Protein AF-A0A182MLZ2-F1 (afdb_monomer_lite)

Secondary structure (DSSP, 8-state):
--------------SSS-PEE----EEEETTEEEEGGGTT---TT-EEEEEEEEE-TTS-EEEEEEEE-S---PEEPSSS-GGGEEEEEEEEETTTEEEEE-PPPP-EEEEEEEEE-SSS-EEEEEEEETTGGGEEEEEEEETTEEEEESSSEEEE-S--TT-EEEEEEEEEETTS-EEEEEEEEEEEEPP---TT-TT--SEEEEEEEEP--SSS-PPPP--B---EE---PPPP---------------

Foldseek 3Di:
DDWDQDDDDDDDDDDDDPAAEDRFTWDDDQFWTAGPVQQPDQDAQKWKKKKWWFQDPVRDIDIDIDTGGTGGDTDGHPDRDPLGTQKMKMAIPDNRYIYIDGDDDKDFPDWAKEWDDDPDTWIKIFTDIDPLVQFPWKWKAKPNDTDIGSHRMDTDPPDDAQDKIKMKIWTAGNNRDIDIWIKIKGWHAWDDDDPVDPQDDRIFIWIFTADPDPDPDDGDDDTPRDHGYDDPDPDPPPPPPPPDPDDDDDD

Structure (mmCIF, N/CA/C/O backbone):
data_AF-A0A182MLZ2-F1
#
_entry.id   AF-A0A182MLZ2-F1
#
loop_
_atom_site.group_PDB
_atom_site.id
_atom_site.type_symbol
_atom_site.label_atom_id
_atom_site.label_alt_id
_atom_site.label_comp_id
_atom_site.label_asym_id
_atom_site.label_entity_id
_atom_site.label_seq_id
_atom_site.pdbx_PDB_ins_code
_atom_site.Cartn_x
_atom_site.Cartn_y
_atom_site.Cartn_z
_atom_site.occupancy
_atom_site.B_iso_or_equiv
_atom_site.auth_seq_id
_atom_site.auth_comp_id
_atom_site.auth_asym_id
_atom_site.auth_atom_id
_atom_site.pdbx_PDB_model_num
ATOM 1 N N . MET A 1 1 ? -0.417 12.018 -12.340 1.00 28.69 1 MET A N 1
ATOM 2 C CA . MET A 1 1 ? 0.887 11.864 -13.016 1.00 28.69 1 MET A CA 1
ATOM 3 C C . MET A 1 1 ? 1.949 12.009 -11.941 1.00 28.69 1 MET A C 1
ATOM 5 O O . MET A 1 1 ? 2.132 13.112 -11.447 1.00 28.69 1 MET A O 1
ATOM 9 N N . MET A 1 2 ? 2.518 10.903 -11.461 1.00 25.06 2 MET A N 1
ATOM 10 C CA . MET A 1 2 ? 3.541 10.940 -10.410 1.00 25.06 2 MET A CA 1
ATOM 11 C C . MET A 1 2 ? 4.920 10.878 -11.068 1.00 25.06 2 MET A C 1
ATOM 13 O O . MET A 1 2 ? 5.162 10.004 -11.896 1.00 25.06 2 MET A O 1
ATOM 17 N N . ARG A 1 3 ? 5.780 11.843 -10.734 1.00 27.55 3 ARG A N 1
ATOM 18 C CA . ARG A 1 3 ? 7.182 11.925 -11.157 1.00 27.55 3 ARG A CA 1
ATOM 19 C C . ARG A 1 3 ? 8.045 11.391 -10.019 1.00 27.55 3 ARG A C 1
ATOM 21 O O . ARG A 1 3 ? 7.859 11.828 -8.887 1.00 27.55 3 ARG A O 1
ATOM 28 N N . PHE A 1 4 ? 8.983 10.497 -10.312 1.00 30.42 4 PHE A N 1
ATOM 29 C CA . PHE A 1 4 ? 9.946 10.013 -9.326 1.00 30.42 4 PHE A CA 1
ATOM 30 C C . PHE A 1 4 ? 11.358 10.099 -9.902 1.00 30.42 4 PHE A C 1
ATOM 32 O O . PHE A 1 4 ? 11.723 9.330 -10.782 1.00 30.42 4 PHE A O 1
ATOM 39 N N . THR A 1 5 ? 12.168 11.005 -9.357 1.00 28.50 5 THR A N 1
ATOM 40 C CA . THR A 1 5 ? 13.627 10.980 -9.496 1.00 28.50 5 THR A CA 1
ATOM 41 C C . THR A 1 5 ? 14.193 10.084 -8.399 1.00 28.50 5 THR A C 1
ATOM 43 O O . THR A 1 5 ? 14.235 10.488 -7.236 1.00 28.50 5 THR A O 1
ATOM 46 N N . LEU A 1 6 ? 14.593 8.860 -8.744 1.00 31.84 6 LEU A N 1
ATOM 47 C CA . LEU A 1 6 ? 15.255 7.939 -7.818 1.00 31.84 6 LEU A CA 1
ATOM 48 C C . LEU A 1 6 ? 16.774 8.154 -7.866 1.00 31.84 6 LEU A C 1
ATOM 50 O O . LEU A 1 6 ? 17.447 7.690 -8.784 1.00 31.84 6 LEU A O 1
ATOM 54 N N . ASN A 1 7 ? 17.301 8.845 -6.854 1.00 34.41 7 ASN A N 1
ATOM 55 C CA . ASN A 1 7 ? 18.674 8.646 -6.400 1.00 34.41 7 ASN A CA 1
ATOM 56 C C . ASN A 1 7 ? 18.651 7.594 -5.278 1.00 34.41 7 ASN A C 1
ATOM 58 O O . ASN A 1 7 ? 17.776 7.628 -4.418 1.00 34.41 7 ASN A O 1
ATOM 62 N N . ASP A 1 8 ? 19.638 6.700 -5.319 1.00 29.09 8 ASP A N 1
ATOM 63 C CA . ASP A 1 8 ? 19.994 5.672 -4.332 1.00 29.09 8 ASP A CA 1
ATOM 64 C C . ASP A 1 8 ? 19.163 4.373 -4.297 1.00 29.09 8 ASP A C 1
ATOM 66 O O . ASP A 1 8 ? 18.077 4.287 -3.735 1.00 29.09 8 ASP A O 1
ATOM 70 N N . ILE A 1 9 ? 19.753 3.292 -4.827 1.00 33.25 9 ILE A N 1
ATOM 71 C CA . ILE A 1 9 ? 20.328 2.170 -4.051 1.00 33.25 9 ILE A CA 1
ATOM 72 C C . ILE A 1 9 ? 20.755 1.064 -5.035 1.00 33.25 9 ILE A C 1
ATOM 74 O O . ILE A 1 9 ? 19.967 0.518 -5.803 1.00 33.25 9 ILE A O 1
ATOM 78 N N . TRP A 1 10 ? 22.044 0.732 -4.989 1.00 44.72 10 TRP A N 1
ATOM 79 C CA . TRP A 1 10 ? 22.712 -0.289 -5.792 1.00 44.72 10 TRP A CA 1
ATOM 80 C C . TRP A 1 10 ? 22.235 -1.712 -5.461 1.00 44.72 10 TRP A C 1
ATOM 82 O O . TRP A 1 10 ? 22.331 -2.140 -4.310 1.00 44.72 10 TRP A O 1
ATOM 92 N N . ARG A 1 11 ? 21.876 -2.510 -6.478 1.00 34.84 11 ARG A N 1
ATOM 93 C CA . ARG A 1 11 ? 22.021 -3.978 -6.434 1.00 34.84 11 ARG A CA 1
ATOM 94 C C . ARG A 1 11 ? 22.560 -4.523 -7.757 1.00 34.84 11 ARG A C 1
ATOM 96 O O . ARG A 1 11 ? 22.149 -4.116 -8.836 1.00 34.84 11 ARG A O 1
ATOM 103 N N . ARG A 1 12 ? 23.536 -5.421 -7.603 1.00 39.84 12 ARG A N 1
ATOM 104 C CA . ARG A 1 12 ? 24.326 -6.109 -8.632 1.00 39.84 12 ARG A CA 1
ATOM 105 C C . ARG A 1 12 ? 23.454 -6.810 -9.674 1.00 39.84 12 ARG A C 1
ATOM 107 O O . ARG A 1 12 ? 22.622 -7.624 -9.293 1.00 39.84 12 ARG A O 1
ATOM 114 N N . PHE A 1 13 ? 23.788 -6.608 -10.946 1.00 43.34 13 PHE A N 1
ATOM 115 C CA . PHE A 1 13 ? 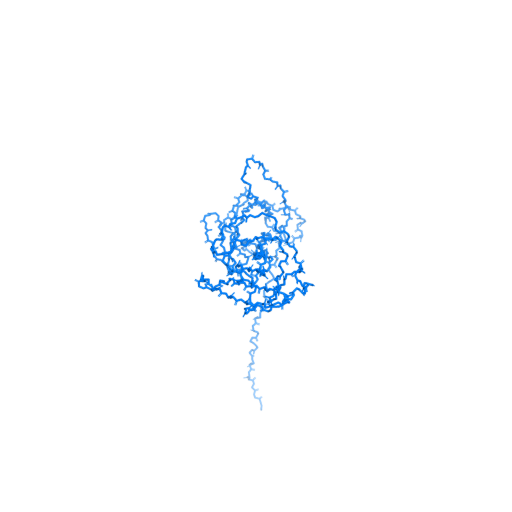23.476 -7.523 -12.043 1.00 43.34 13 PHE A CA 1
ATOM 116 C C . PHE A 1 13 ? 24.691 -7.584 -12.995 1.00 43.34 13 PHE A C 1
ATOM 118 O O . PHE A 1 13 ? 25.029 -6.583 -13.618 1.00 43.34 13 PHE A O 1
ATOM 125 N N . ASP A 1 14 ? 25.363 -8.740 -13.050 1.00 42.47 14 ASP A N 1
ATOM 126 C CA . ASP A 1 14 ? 26.288 -9.181 -14.121 1.00 42.47 14 ASP A CA 1
ATOM 127 C C . ASP A 1 14 ? 25.485 -10.168 -15.009 1.00 42.47 14 ASP A C 1
ATOM 129 O O . ASP A 1 14 ? 24.550 -10.789 -14.505 1.00 42.47 14 ASP A O 1
ATOM 133 N N . ILE A 1 15 ? 25.717 -10.387 -16.311 1.00 41.69 15 ILE A N 1
ATOM 134 C CA . ILE A 1 15 ? 26.955 -10.802 -16.996 1.00 41.69 15 ILE A CA 1
ATOM 135 C C . ILE A 1 15 ? 26.852 -10.386 -18.486 1.00 41.69 15 ILE A C 1
ATOM 137 O O . ILE A 1 15 ? 25.875 -10.736 -19.144 1.00 41.69 15 ILE A O 1
ATOM 141 N N . GLY A 1 16 ? 27.865 -9.703 -19.043 1.00 43.56 16 GLY A N 1
ATOM 142 C CA . GLY A 1 16 ? 28.094 -9.618 -20.503 1.00 43.56 16 GLY A CA 1
ATOM 143 C C . GLY A 1 16 ? 28.439 -8.232 -21.063 1.00 43.56 16 GLY A C 1
ATOM 144 O O . GLY A 1 16 ? 29.405 -8.098 -21.808 1.00 43.56 16 GLY A O 1
ATOM 145 N N . CYS A 1 17 ? 27.737 -7.185 -20.632 1.00 49.84 17 CYS A N 1
ATOM 146 C CA . CYS A 1 17 ? 28.071 -5.786 -20.909 1.00 49.84 17 CYS A CA 1
ATOM 147 C C . CYS A 1 17 ? 27.889 -4.994 -19.612 1.00 49.84 17 CYS A C 1
ATOM 149 O O . CYS A 1 17 ? 26.849 -5.097 -18.965 1.00 49.84 17 CYS A O 1
ATOM 151 N N . ARG A 1 18 ? 28.897 -4.211 -19.203 1.00 64.00 18 ARG A N 1
ATOM 152 C CA . ARG A 1 18 ? 28.806 -3.338 -18.020 1.00 64.00 18 ARG A CA 1
ATOM 153 C C . ARG A 1 18 ? 27.920 -2.134 -18.341 1.00 64.00 18 ARG A C 1
ATOM 155 O O . ARG A 1 18 ? 28.424 -1.033 -18.537 1.00 64.00 18 ARG A O 1
ATOM 162 N N . CYS A 1 19 ? 26.613 -2.359 -18.433 1.00 68.19 19 CYS A N 1
ATOM 163 C CA . CYS A 1 19 ? 25.657 -1.278 -18.594 1.00 68.19 19 CYS A CA 1
ATOM 164 C C . CYS A 1 19 ? 25.682 -0.371 -17.365 1.00 68.19 19 CYS A C 1
ATOM 166 O O . CYS A 1 19 ? 25.693 -0.837 -16.222 1.00 68.19 19 CYS A O 1
ATOM 168 N N . ARG A 1 20 ? 25.664 0.940 -17.596 1.00 82.62 20 ARG A N 1
ATOM 169 C CA . ARG A 1 20 ? 25.523 1.929 -16.533 1.00 82.62 20 ARG A CA 1
ATOM 170 C C . ARG A 1 20 ? 24.038 2.141 -16.259 1.00 82.62 20 ARG A C 1
ATOM 172 O O . ARG A 1 20 ? 23.283 2.505 -17.155 1.00 82.62 20 ARG A O 1
ATOM 179 N N . LEU A 1 21 ? 23.633 1.971 -15.004 1.00 79.44 21 LEU A N 1
ATOM 180 C CA . LEU A 1 21 ? 22.316 2.419 -14.562 1.00 79.44 21 LEU A CA 1
ATOM 181 C C . LEU A 1 21 ? 22.277 3.953 -14.541 1.00 79.44 21 LEU A C 1
ATOM 183 O O . LEU A 1 21 ? 23.188 4.600 -14.014 1.00 79.44 21 LEU A O 1
ATOM 187 N N . ALA A 1 22 ? 21.229 4.526 -15.120 1.00 78.12 22 ALA A N 1
ATOM 188 C CA . ALA A 1 22 ? 20.944 5.952 -15.097 1.00 78.12 22 ALA A CA 1
ATOM 189 C C . ALA A 1 22 ? 19.574 6.196 -14.459 1.00 78.12 22 ALA A C 1
ATOM 191 O O . ALA A 1 22 ? 18.627 5.438 -14.674 1.00 78.12 22 ALA A O 1
ATOM 192 N N . ALA A 1 23 ? 19.476 7.267 -13.674 1.00 74.00 23 ALA A N 1
ATOM 193 C CA . ALA A 1 23 ? 18.204 7.747 -13.161 1.00 74.00 23 ALA A CA 1
ATOM 194 C C . ALA A 1 23 ? 17.447 8.428 -14.310 1.00 74.00 23 ALA A C 1
ATOM 196 O O . ALA A 1 23 ? 17.753 9.565 -14.662 1.00 74.00 23 ALA A O 1
ATOM 197 N N . LEU A 1 24 ? 16.508 7.704 -14.918 1.00 76.31 24 LEU A N 1
ATOM 198 C CA . LEU A 1 24 ? 15.627 8.200 -15.978 1.00 76.31 24 LEU A CA 1
ATOM 199 C C . LEU A 1 24 ? 14.172 8.045 -15.544 1.00 76.31 24 LEU A C 1
ATOM 201 O O . LEU A 1 24 ? 13.836 7.121 -14.794 1.00 76.31 24 LEU A O 1
ATOM 205 N N . ASN A 1 25 ? 13.307 8.939 -16.014 1.00 75.75 25 ASN A N 1
ATOM 206 C CA . ASN A 1 25 ? 11.895 8.936 -15.673 1.00 75.75 25 ASN A CA 1
ATOM 207 C C . ASN A 1 25 ? 11.139 7.955 -16.567 1.00 75.75 25 ASN A C 1
ATOM 209 O O . ASN A 1 25 ? 10.633 8.297 -17.637 1.00 75.75 25 ASN A O 1
ATOM 213 N N . ILE A 1 26 ? 11.008 6.725 -16.077 1.00 77.12 26 ILE A N 1
ATOM 214 C CA . ILE A 1 26 ? 10.050 5.779 -16.633 1.00 77.12 26 ILE A CA 1
ATOM 215 C C . ILE A 1 26 ? 8.673 6.075 -16.037 1.00 77.12 26 ILE A C 1
ATOM 217 O O . ILE A 1 26 ? 8.472 6.029 -14.821 1.00 77.12 26 ILE A O 1
ATOM 221 N N . THR A 1 27 ? 7.704 6.341 -16.903 1.00 77.00 27 THR A N 1
ATOM 222 C CA . THR A 1 27 ? 6.294 6.457 -16.532 1.00 77.00 27 THR A CA 1
ATOM 223 C C . THR A 1 27 ? 5.547 5.227 -17.011 1.00 77.00 27 THR A C 1
ATOM 225 O O . THR A 1 27 ? 5.644 4.850 -18.176 1.00 77.00 27 THR A O 1
ATOM 228 N N . VAL A 1 28 ? 4.798 4.604 -16.103 1.00 71.94 28 VAL A N 1
ATOM 229 C CA . VAL A 1 28 ? 3.860 3.529 -16.426 1.00 71.94 28 VAL A CA 1
ATOM 230 C C . VAL A 1 28 ? 2.465 4.022 -16.078 1.00 71.94 28 VAL A C 1
ATOM 232 O O . VAL A 1 28 ? 2.224 4.479 -14.959 1.00 71.94 28 VAL A O 1
ATOM 235 N N . SER A 1 29 ? 1.556 3.988 -17.047 1.00 72.06 29 SER A N 1
ATOM 236 C CA . SER A 1 29 ? 0.156 4.347 -16.827 1.00 72.06 29 SER A CA 1
ATOM 237 C C . SER A 1 29 ? -0.752 3.323 -17.484 1.00 72.06 29 SER A C 1
ATOM 239 O O . SER A 1 29 ? -0.737 3.194 -18.709 1.00 72.06 29 SER A O 1
ATOM 241 N N . ARG A 1 30 ? -1.549 2.613 -16.674 1.00 68.81 30 ARG A N 1
ATOM 242 C CA . ARG A 1 30 ? -2.451 1.533 -17.107 1.00 68.81 30 ARG A CA 1
ATOM 243 C C . ARG A 1 30 ? -1.693 0.387 -17.785 1.00 68.81 30 ARG A C 1
ATOM 245 O O . ARG A 1 30 ? -1.405 -0.622 -17.162 1.00 68.81 30 ARG A O 1
ATOM 252 N N . SER A 1 31 ? -1.352 0.563 -19.053 1.00 65.00 31 SER A N 1
ATOM 253 C CA . SER A 1 31 ? -0.663 -0.409 -19.897 1.00 65.00 31 SER A CA 1
ATOM 254 C C . SER A 1 31 ? 0.339 0.256 -20.843 1.00 65.00 31 SER A C 1
ATOM 256 O O . SER A 1 31 ? 0.722 -0.350 -21.833 1.00 65.00 31 SER A O 1
ATOM 258 N N . LEU A 1 32 ? 0.721 1.512 -20.600 1.00 71.69 32 LEU A N 1
ATOM 259 C CA . LEU A 1 32 ? 1.692 2.239 -21.417 1.00 71.69 32 LEU A CA 1
ATOM 260 C C . LEU A 1 32 ? 2.939 2.537 -20.598 1.00 71.69 32 LEU A C 1
ATOM 262 O O . LEU A 1 32 ? 2.819 3.103 -19.510 1.00 71.69 32 LEU A O 1
ATOM 266 N N . ALA A 1 33 ? 4.103 2.187 -21.138 1.00 73.06 33 ALA A N 1
ATOM 267 C CA . ALA A 1 33 ? 5.406 2.550 -20.601 1.00 73.06 33 ALA A CA 1
ATOM 268 C C . ALA A 1 33 ? 6.086 3.586 -21.503 1.00 73.06 33 ALA A C 1
ATOM 270 O O . ALA A 1 33 ? 6.106 3.437 -22.725 1.00 73.06 33 ALA A O 1
ATOM 271 N N . ASN A 1 34 ? 6.656 4.623 -20.892 1.00 77.94 34 ASN A N 1
ATOM 272 C CA . ASN A 1 34 ? 7.385 5.678 -21.589 1.00 77.94 34 ASN A CA 1
ATOM 273 C C . ASN A 1 34 ? 8.640 6.100 -20.800 1.00 77.94 34 ASN A C 1
ATOM 275 O O . ASN A 1 34 ? 8.595 6.139 -19.572 1.00 77.94 34 ASN A O 1
ATOM 279 N N . VAL A 1 35 ? 9.718 6.461 -21.502 1.00 77.50 35 VAL A N 1
ATOM 280 C CA . VAL A 1 35 ? 10.934 7.090 -20.965 1.00 77.50 35 VAL A CA 1
ATOM 281 C C . VAL A 1 35 ? 10.983 8.493 -21.549 1.00 77.50 35 VAL A C 1
ATOM 283 O O . VAL A 1 35 ? 11.281 8.675 -22.731 1.00 77.50 35 VAL A O 1
ATOM 286 N N . GLU A 1 36 ? 10.621 9.485 -20.741 1.00 80.25 36 GLU A N 1
ATOM 287 C CA . GLU A 1 36 ? 10.362 10.846 -21.226 1.00 80.25 36 GLU A CA 1
ATOM 288 C C . GLU A 1 36 ? 11.606 11.464 -21.887 1.00 80.25 36 GLU A C 1
ATOM 290 O O . GLU A 1 36 ? 11.498 12.145 -22.909 1.00 80.25 36 GLU A O 1
ATOM 295 N N . GLU A 1 37 ? 12.788 11.142 -21.359 1.00 80.44 37 GLU A N 1
ATOM 296 C CA . GLU A 1 37 ? 14.086 11.621 -21.831 1.00 80.44 37 GLU A CA 1
ATOM 297 C C . GLU A 1 37 ? 14.468 11.105 -23.226 1.00 80.44 37 GLU A C 1
ATOM 299 O O . GLU A 1 37 ? 15.176 11.798 -23.951 1.00 80.44 37 GLU A O 1
ATOM 304 N N . TRP A 1 38 ? 13.992 9.923 -23.629 1.00 81.19 38 TRP A N 1
ATOM 305 C CA . TRP A 1 38 ? 14.378 9.284 -24.897 1.00 81.19 38 TRP A CA 1
ATOM 306 C C . TRP A 1 38 ? 13.373 9.509 -26.030 1.00 81.19 38 TRP A C 1
ATOM 308 O O . TRP A 1 38 ? 13.610 9.114 -27.170 1.00 81.19 38 TRP A O 1
ATOM 318 N N . ARG A 1 39 ? 12.256 10.191 -25.756 1.00 75.69 39 ARG A N 1
ATOM 319 C CA . ARG A 1 39 ? 11.160 10.371 -26.721 1.00 75.69 39 ARG A CA 1
ATOM 320 C C . ARG A 1 39 ? 11.542 11.224 -27.935 1.00 75.69 39 ARG A C 1
ATOM 322 O O . ARG A 1 39 ? 10.993 11.049 -29.025 1.00 75.69 39 ARG A O 1
ATOM 329 N N . THR A 1 40 ? 12.440 12.188 -27.738 1.00 74.69 40 THR A N 1
ATOM 330 C CA . THR A 1 40 ? 12.880 13.142 -28.769 1.00 74.69 40 THR A CA 1
ATOM 331 C C . THR A 1 40 ? 14.187 12.736 -29.449 1.00 74.69 40 THR A C 1
ATOM 333 O O . THR A 1 40 ? 14.601 13.408 -30.398 1.00 74.69 40 THR A O 1
ATOM 336 N N . GLU A 1 41 ? 14.815 11.638 -29.015 1.00 72.69 41 GLU A N 1
ATOM 337 C CA . GLU A 1 41 ? 16.030 11.102 -29.627 1.00 72.69 41 GLU A CA 1
ATOM 338 C C . GLU A 1 41 ? 15.721 10.497 -31.007 1.00 72.69 41 GLU A C 1
ATOM 340 O O . GLU A 1 41 ? 14.717 9.813 -31.208 1.00 72.69 41 GLU A O 1
ATOM 345 N N . LYS A 1 42 ? 16.584 10.783 -31.989 1.00 69.19 42 LYS A N 1
ATOM 346 C CA . LYS A 1 42 ? 16.463 10.307 -33.383 1.00 69.19 42 LYS A CA 1
ATOM 347 C C . LYS A 1 42 ? 17.778 9.730 -33.909 1.00 69.19 42 LYS A C 1
ATOM 349 O O . LYS A 1 42 ? 18.111 9.880 -35.084 1.00 69.19 42 LYS A O 1
ATOM 354 N N . GLU A 1 43 ? 18.571 9.135 -33.027 1.00 75.00 43 GLU A N 1
ATOM 355 C CA . GLU A 1 43 ? 19.866 8.573 -33.399 1.00 75.00 43 GLU A CA 1
ATOM 356 C C . GLU A 1 43 ? 19.676 7.272 -34.193 1.00 75.00 43 GLU A C 1
ATOM 358 O O . GLU A 1 43 ? 19.147 6.289 -33.688 1.00 75.00 43 GLU A O 1
ATOM 363 N N . LEU A 1 44 ? 20.130 7.259 -35.451 1.00 70.06 44 LEU A N 1
ATOM 364 C CA . LEU A 1 44 ? 19.900 6.166 -36.412 1.00 70.06 44 LEU A CA 1
ATOM 365 C C . LEU A 1 44 ? 20.559 4.824 -36.032 1.00 70.06 44 LEU A C 1
ATOM 367 O O . LEU A 1 44 ? 20.229 3.801 -36.625 1.00 70.06 44 LEU A O 1
ATOM 371 N N . ASN A 1 45 ? 21.463 4.824 -35.047 1.00 78.94 45 ASN A N 1
ATOM 372 C CA . ASN A 1 45 ? 22.223 3.653 -34.593 1.00 78.94 45 ASN A CA 1
ATOM 373 C C . ASN A 1 45 ? 21.943 3.292 -33.128 1.00 78.94 45 ASN A C 1
ATOM 375 O O . ASN A 1 45 ? 22.713 2.547 -32.520 1.00 78.94 45 ASN A O 1
ATOM 379 N N . VAL A 1 46 ? 20.872 3.841 -32.558 1.00 80.31 46 VAL A N 1
ATOM 380 C CA . VAL A 1 46 ? 20.432 3.503 -31.211 1.00 80.31 46 VAL A CA 1
ATOM 381 C C . VAL A 1 46 ? 19.284 2.513 -31.289 1.00 80.31 46 VAL A C 1
ATOM 383 O O . VAL A 1 46 ? 18.323 2.709 -32.031 1.00 80.31 46 VAL A O 1
ATOM 386 N N . SER A 1 47 ? 19.390 1.455 -30.495 1.00 83.19 47 SER A N 1
ATOM 387 C CA . SER A 1 47 ? 18.288 0.530 -30.238 1.00 83.19 47 SER A CA 1
ATOM 388 C C . SER A 1 47 ? 17.970 0.531 -28.753 1.00 83.19 47 SER A C 1
ATOM 390 O O . SER A 1 47 ? 18.826 0.827 -27.916 1.00 83.19 47 SER A O 1
ATOM 392 N N . TYR A 1 48 ? 16.724 0.221 -28.427 1.00 83.81 48 TYR A N 1
ATOM 393 C CA . TYR A 1 48 ? 16.256 0.140 -27.059 1.00 83.81 48 TYR A CA 1
ATOM 394 C C . TYR A 1 48 ? 15.760 -1.278 -26.788 1.00 83.81 48 TYR A C 1
ATOM 396 O O . TYR A 1 48 ? 15.059 -1.886 -27.591 1.00 83.81 48 TYR A O 1
ATOM 404 N N . GLU A 1 49 ? 16.115 -1.822 -25.639 1.00 86.62 49 GLU A N 1
ATOM 405 C CA . GLU A 1 49 ? 15.626 -3.113 -25.173 1.00 86.62 49 GLU A CA 1
ATOM 406 C C . GLU A 1 49 ? 14.822 -2.879 -23.906 1.00 86.62 49 GLU A C 1
ATOM 408 O O . GLU A 1 49 ? 15.313 -2.257 -22.965 1.00 86.62 49 GLU A O 1
ATOM 413 N N . MET A 1 50 ? 13.579 -3.349 -23.881 1.00 85.00 50 MET A N 1
ATOM 414 C CA . MET A 1 50 ? 12.737 -3.334 -22.695 1.00 85.00 50 MET A CA 1
ATOM 415 C C . MET A 1 50 ? 12.564 -4.759 -22.187 1.00 85.00 50 MET A C 1
ATOM 417 O O . MET A 1 50 ? 12.224 -5.666 -22.934 1.00 85.00 50 MET A O 1
ATOM 421 N N . GLU A 1 51 ? 12.773 -4.950 -20.896 1.00 87.12 51 GLU A N 1
ATOM 422 C CA . GLU A 1 51 ? 12.557 -6.207 -20.199 1.00 87.12 51 GLU A CA 1
ATOM 423 C C . GLU A 1 51 ? 11.540 -5.952 -19.086 1.00 87.12 51 GLU A C 1
ATOM 425 O O . GLU A 1 51 ? 11.734 -5.070 -18.245 1.00 87.12 51 GLU A O 1
ATOM 430 N N . VAL A 1 52 ? 10.440 -6.700 -19.095 1.00 85.00 52 VAL A N 1
ATOM 431 C CA . VAL A 1 52 ? 9.357 -6.556 -18.120 1.00 85.00 52 VAL A CA 1
ATOM 432 C C . VAL A 1 52 ? 9.224 -7.849 -17.335 1.00 85.00 52 VAL A C 1
ATOM 434 O O . VAL A 1 52 ? 9.128 -8.931 -17.915 1.00 85.00 52 VAL A O 1
ATOM 437 N N . HIS A 1 53 ? 9.249 -7.744 -16.009 1.00 87.50 53 HIS A N 1
ATOM 438 C CA . HIS A 1 53 ? 9.062 -8.874 -15.104 1.00 87.50 53 HIS A CA 1
ATOM 439 C C . HIS A 1 53 ? 7.667 -8.787 -14.490 1.00 87.50 53 HIS A C 1
ATOM 441 O O . HIS A 1 53 ? 7.293 -7.773 -13.893 1.00 87.50 53 HIS A O 1
ATOM 447 N N . TYR A 1 54 ? 6.906 -9.865 -14.627 1.00 86.38 54 TYR A N 1
ATOM 448 C CA . TYR A 1 54 ? 5.547 -10.004 -14.123 1.00 86.38 54 TYR A CA 1
ATOM 449 C C . TYR A 1 54 ? 5.495 -11.054 -13.026 1.00 86.38 54 TYR A C 1
ATOM 451 O O . TYR A 1 54 ? 6.123 -12.108 -13.137 1.00 86.38 54 TYR A O 1
ATOM 459 N N . LEU A 1 55 ? 4.677 -10.806 -12.006 1.00 85.06 55 LEU A N 1
ATOM 460 C CA . LEU A 1 55 ? 4.307 -11.833 -11.044 1.00 85.06 55 LEU A CA 1
ATOM 461 C C . LEU A 1 55 ? 2.952 -12.448 -11.414 1.00 85.06 55 LEU A C 1
ATOM 463 O O . LEU A 1 55 ? 1.935 -11.762 -11.542 1.00 85.06 55 LEU A O 1
ATOM 467 N N . HIS A 1 56 ? 2.926 -13.766 -11.580 1.00 80.38 56 HIS A N 1
ATOM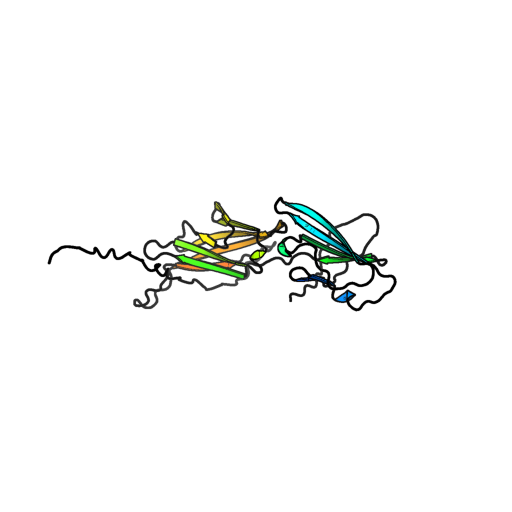 468 C CA . HIS A 1 56 ? 1.686 -14.519 -11.721 1.00 80.38 56 HIS A CA 1
ATOM 469 C C . HIS A 1 56 ? 1.006 -14.726 -10.359 1.00 80.38 56 HIS A C 1
ATOM 471 O O . HIS A 1 56 ? 1.643 -14.690 -9.311 1.00 80.38 56 HIS A O 1
ATOM 477 N N . HIS A 1 57 ? -0.292 -15.050 -10.365 1.00 75.69 57 HIS A N 1
ATOM 478 C CA . HIS A 1 57 ? -1.058 -15.330 -9.137 1.00 75.69 57 HIS A CA 1
ATOM 479 C C . HIS A 1 57 ? -0.490 -16.469 -8.279 1.00 75.69 57 HIS A C 1
ATOM 481 O O . HIS A 1 57 ? -0.758 -16.539 -7.086 1.00 75.69 57 HIS A O 1
ATOM 487 N N . ASN A 1 58 ? 0.267 -17.383 -8.886 1.00 79.12 58 ASN A N 1
ATOM 488 C CA . ASN A 1 58 ? 0.929 -18.487 -8.194 1.00 79.12 58 ASN A CA 1
ATOM 489 C C . ASN A 1 58 ? 2.291 -18.084 -7.586 1.00 79.12 58 ASN A C 1
ATOM 491 O O . ASN A 1 58 ? 3.000 -18.952 -7.084 1.00 79.12 58 ASN A O 1
ATOM 495 N N . GLY A 1 59 ? 2.681 -16.807 -7.674 1.00 75.62 59 GLY A N 1
ATOM 496 C CA . GLY A 1 59 ? 3.975 -16.295 -7.219 1.00 75.62 59 GLY A CA 1
ATOM 497 C C . GLY A 1 59 ? 5.151 -16.609 -8.150 1.00 75.62 59 GLY A C 1
ATOM 498 O O . GLY A 1 59 ? 6.284 -16.266 -7.824 1.00 75.62 59 GLY A O 1
ATOM 499 N N . SER A 1 60 ? 4.919 -17.254 -9.299 1.00 82.50 60 SER A N 1
ATOM 500 C CA . SER A 1 60 ? 5.966 -17.440 -10.310 1.00 82.50 60 SER A CA 1
ATOM 501 C C . SER A 1 60 ? 6.229 -16.140 -11.068 1.00 82.50 60 SER A C 1
ATOM 503 O O . SER A 1 60 ? 5.318 -15.336 -11.277 1.00 82.50 60 SER A O 1
ATOM 505 N N . VAL A 1 61 ? 7.483 -15.942 -11.474 1.00 82.62 61 VAL A N 1
ATOM 506 C CA . VAL A 1 61 ? 7.907 -14.778 -12.253 1.00 82.62 61 VAL A CA 1
ATOM 507 C C . VAL A 1 61 ? 7.933 -15.157 -13.731 1.00 82.62 61 VAL A C 1
ATOM 509 O O . VAL A 1 61 ? 8.547 -16.161 -14.095 1.00 82.62 61 VAL A O 1
ATOM 512 N N . ALA A 1 62 ? 7.284 -14.354 -14.568 1.00 80.88 62 ALA A N 1
ATOM 513 C CA . ALA A 1 62 ? 7.426 -14.412 -16.017 1.00 80.88 62 ALA A CA 1
ATOM 514 C C . ALA A 1 62 ? 8.158 -13.170 -16.510 1.00 80.88 62 ALA A C 1
ATOM 516 O O . ALA A 1 62 ? 7.877 -12.057 -16.071 1.00 80.88 62 ALA A O 1
ATOM 517 N N . ASN A 1 63 ? 9.079 -13.376 -17.445 1.00 80.81 63 ASN A N 1
ATOM 518 C CA . ASN A 1 63 ? 9.853 -12.302 -18.043 1.00 80.81 63 ASN A CA 1
ATOM 519 C C . ASN A 1 63 ? 9.454 -12.183 -19.505 1.00 80.81 63 ASN A C 1
ATOM 521 O O . ASN A 1 63 ? 9.404 -13.189 -20.215 1.00 80.81 63 ASN A O 1
ATOM 525 N N . GLU A 1 64 ? 9.225 -10.959 -19.953 1.00 77.31 64 GLU A N 1
ATOM 526 C CA . GLU A 1 64 ? 8.978 -10.664 -21.352 1.00 77.31 64 GLU A CA 1
ATOM 527 C C . GLU A 1 64 ? 10.001 -9.652 -21.850 1.00 77.31 64 GLU A C 1
ATOM 529 O O . GLU A 1 64 ? 10.200 -8.590 -21.254 1.00 77.31 64 GLU A O 1
ATOM 534 N N . LEU A 1 65 ? 10.682 -10.019 -22.933 1.00 76.75 65 LEU A N 1
ATOM 535 C CA . LEU A 1 65 ? 11.661 -9.172 -23.594 1.00 76.75 65 LEU A CA 1
ATOM 536 C C . LEU A 1 65 ? 11.010 -8.536 -24.820 1.00 76.75 65 LEU A C 1
ATOM 538 O O . LEU A 1 65 ? 10.593 -9.227 -25.748 1.00 76.75 65 LEU A O 1
ATOM 542 N N . ILE A 1 66 ? 10.965 -7.212 -24.825 1.00 75.75 66 ILE A N 1
ATOM 543 C CA . ILE A 1 66 ? 10.424 -6.385 -25.895 1.00 75.75 66 ILE A CA 1
ATOM 544 C C . ILE A 1 66 ? 11.593 -5.624 -26.522 1.00 75.75 66 ILE A C 1
ATOM 546 O O . ILE A 1 66 ? 12.149 -4.696 -25.934 1.00 75.75 66 ILE A O 1
ATOM 550 N N . GLN A 1 67 ? 11.978 -6.017 -27.734 1.00 70.75 67 GLN A N 1
ATOM 551 C CA . GLN A 1 67 ? 13.045 -5.351 -28.478 1.00 70.75 67 GLN A CA 1
ATOM 552 C C . GLN A 1 67 ? 12.478 -4.186 -29.304 1.00 70.75 67 GLN A C 1
ATOM 554 O O . GLN A 1 67 ? 11.567 -4.372 -30.111 1.00 70.75 67 GLN A O 1
ATOM 559 N N . ILE A 1 68 ? 13.019 -2.980 -29.119 1.00 67.81 68 ILE A N 1
ATOM 560 C CA . ILE A 1 68 ? 12.534 -1.735 -29.731 1.00 67.81 68 ILE A CA 1
ATOM 561 C C . ILE A 1 68 ? 13.646 -1.154 -30.597 1.00 67.81 68 ILE A C 1
ATOM 563 O O . ILE A 1 68 ? 14.621 -0.577 -30.124 1.00 67.81 68 ILE A O 1
ATOM 567 N N . VAL A 1 69 ? 13.524 -1.323 -31.906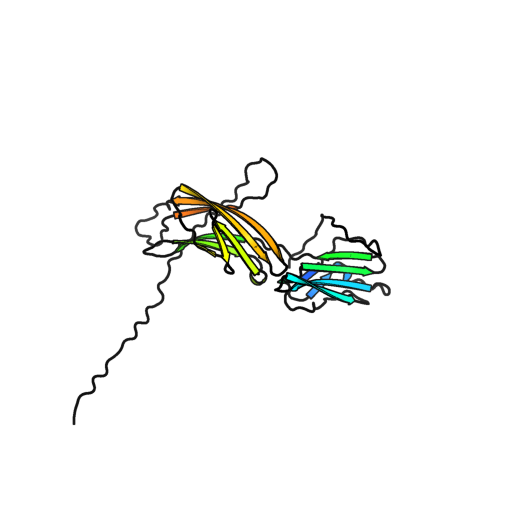 1.00 63.03 69 VAL A N 1
ATOM 568 C CA . VAL A 1 69 ? 14.720 -1.277 -32.754 1.00 63.03 69 VAL A CA 1
ATOM 569 C C . VAL A 1 69 ? 15.159 0.152 -33.129 1.00 63.03 69 VAL A C 1
ATOM 571 O O . VAL A 1 69 ? 16.334 0.329 -33.421 1.00 63.03 69 VAL A O 1
ATOM 574 N N . HIS A 1 70 ? 14.298 1.186 -33.080 1.00 64.75 70 HIS A N 1
ATOM 575 C CA . HIS A 1 70 ? 14.643 2.485 -33.708 1.00 64.75 70 HIS A CA 1
ATOM 576 C C . HIS A 1 70 ? 14.142 3.781 -33.047 1.00 64.75 70 HIS A C 1
ATOM 578 O O . HIS A 1 70 ? 14.657 4.850 -33.366 1.00 64.75 70 HIS A O 1
ATOM 584 N N . GLN A 1 71 ? 13.144 3.735 -32.164 1.00 68.25 71 GLN A N 1
ATOM 585 C CA . GLN A 1 71 ? 12.685 4.916 -31.428 1.00 68.25 71 GLN A CA 1
ATOM 586 C C . GLN A 1 71 ? 11.939 4.469 -30.177 1.00 68.25 71 GLN A C 1
ATOM 588 O O . GLN A 1 71 ? 11.077 3.592 -30.257 1.00 68.25 71 GLN A O 1
ATOM 593 N N . PHE A 1 72 ? 12.235 5.089 -29.036 1.00 72.38 72 PHE A N 1
ATOM 594 C CA . PHE A 1 72 ? 11.440 4.871 -27.839 1.00 72.38 72 PHE A CA 1
ATOM 595 C C . PHE A 1 72 ? 10.135 5.674 -27.940 1.00 72.38 72 PHE A C 1
ATOM 597 O O . PHE A 1 72 ? 10.118 6.898 -27.811 1.00 72.38 72 PHE A O 1
ATOM 604 N N . VAL A 1 73 ? 9.045 4.976 -28.250 1.00 77.44 73 VAL A N 1
ATOM 605 C CA . VAL A 1 73 ? 7.674 5.511 -28.281 1.00 77.44 73 VAL A CA 1
ATOM 606 C C . VAL A 1 73 ? 6.886 4.973 -27.092 1.00 77.44 73 VAL A C 1
ATOM 608 O O . VAL A 1 73 ? 7.392 4.136 -26.356 1.00 77.44 73 VAL A O 1
ATOM 611 N N . ASP A 1 74 ? 5.650 5.433 -26.898 1.00 76.94 74 ASP A N 1
ATOM 612 C CA . ASP A 1 74 ? 4.779 4.870 -25.864 1.00 76.94 74 ASP A CA 1
ATOM 613 C C . ASP A 1 74 ? 4.530 3.382 -26.167 1.00 76.94 74 ASP A C 1
ATOM 615 O O . ASP A 1 74 ? 3.969 3.032 -27.210 1.00 76.94 74 ASP A O 1
ATOM 619 N N . ILE A 1 75 ? 4.979 2.505 -25.270 1.00 75.62 75 ILE A N 1
ATOM 620 C CA . ILE A 1 75 ? 4.950 1.056 -25.487 1.00 75.62 75 ILE A CA 1
ATOM 621 C C . ILE A 1 75 ? 3.765 0.468 -24.756 1.00 75.62 75 ILE A C 1
ATOM 623 O O . ILE A 1 75 ? 3.665 0.571 -23.533 1.00 75.62 75 ILE A O 1
ATOM 627 N N . ALA A 1 76 ? 2.886 -0.176 -25.518 1.00 76.44 76 ALA A N 1
ATOM 628 C CA . ALA A 1 76 ? 1.838 -1.005 -24.959 1.00 76.44 76 ALA A CA 1
ATOM 629 C C . ALA A 1 76 ? 2.463 -2.234 -24.299 1.00 76.44 76 ALA A C 1
ATOM 631 O O . ALA A 1 76 ? 3.109 -3.049 -24.955 1.00 76.44 76 ALA A O 1
ATOM 632 N N . LEU A 1 77 ? 2.265 -2.350 -22.992 1.00 75.12 77 LEU A N 1
ATOM 633 C CA . LEU A 1 77 ? 2.666 -3.519 -22.245 1.00 75.12 77 LEU A CA 1
ATOM 634 C C . LEU A 1 77 ? 1.718 -4.684 -22.582 1.00 75.12 77 LEU A C 1
ATOM 636 O O . LEU A 1 77 ? 0.502 -4.487 -22.646 1.00 75.12 77 LEU A O 1
ATOM 640 N N . PRO A 1 78 ? 2.258 -5.896 -22.772 1.00 59.88 78 PRO A N 1
ATOM 641 C CA . PRO A 1 78 ? 1.524 -7.093 -23.201 1.00 59.88 78 PRO A CA 1
ATOM 642 C C . PRO A 1 78 ? 0.469 -7.582 -22.192 1.00 59.88 78 PRO A C 1
ATOM 644 O O . PRO A 1 78 ? -0.351 -8.440 -22.515 1.00 59.88 78 PRO A O 1
ATOM 647 N N . VAL A 1 79 ? 0.430 -7.005 -20.985 1.00 57.19 79 VAL A N 1
ATOM 648 C CA . VAL A 1 79 ? -0.517 -7.348 -19.919 1.00 57.19 79 VAL A CA 1
ATOM 649 C C . VAL A 1 79 ? -1.313 -6.113 -19.493 1.00 57.19 79 VAL A C 1
ATOM 651 O O . VAL A 1 79 ? -0.760 -5.035 -19.286 1.00 57.19 79 VAL A O 1
ATOM 654 N N . LEU A 1 80 ? -2.624 -6.296 -19.312 1.00 58.88 80 LEU A N 1
ATOM 655 C CA . LEU A 1 80 ? -3.597 -5.264 -18.924 1.00 58.88 80 LEU A CA 1
ATOM 656 C C . LEU A 1 80 ? -3.466 -4.766 -17.468 1.00 58.88 80 LEU A C 1
ATOM 658 O O . LEU A 1 80 ? -4.210 -3.873 -17.072 1.00 58.88 80 LEU A O 1
ATOM 662 N N . GLU A 1 81 ? -2.560 -5.323 -16.659 1.00 70.12 81 GLU A N 1
ATOM 663 C CA . GLU A 1 81 ? -2.544 -5.109 -15.208 1.00 70.12 81 GLU A CA 1
ATOM 664 C C . GLU A 1 81 ? -1.193 -4.563 -14.712 1.00 70.12 81 GLU A C 1
ATOM 666 O O . GLU A 1 81 ? -0.303 -5.318 -14.314 1.00 70.12 81 GLU A O 1
ATOM 671 N N . GLU A 1 82 ? -1.072 -3.227 -14.675 1.00 77.94 82 GLU A N 1
ATOM 672 C CA . GLU A 1 82 ? 0.018 -2.454 -14.036 1.00 77.94 82 GLU A CA 1
ATOM 673 C C . GLU A 1 82 ? 0.436 -3.029 -12.669 1.00 77.94 82 GLU A C 1
ATOM 675 O O . GLU A 1 82 ? 1.612 -3.038 -12.313 1.00 77.94 82 GLU A O 1
ATOM 680 N N . CYS A 1 83 ? -0.536 -3.552 -11.920 1.00 84.50 83 CYS A N 1
ATOM 681 C CA . CYS A 1 83 ? -0.390 -4.054 -10.560 1.00 84.50 83 CYS A CA 1
ATOM 682 C C . CYS A 1 83 ? 0.496 -5.300 -10.417 1.00 84.50 83 CYS A C 1
ATOM 684 O O . CYS A 1 83 ? 0.894 -5.622 -9.298 1.00 84.50 83 CYS A O 1
ATOM 686 N N . ARG A 1 84 ? 0.794 -6.007 -11.515 1.00 85.94 84 ARG A N 1
ATOM 687 C CA . ARG A 1 84 ? 1.591 -7.249 -11.504 1.00 85.94 84 ARG A CA 1
ATOM 688 C C . ARG A 1 84 ? 3.015 -7.079 -11.990 1.00 85.94 84 ARG A C 1
ATOM 690 O O . ARG A 1 84 ? 3.806 -8.014 -11.875 1.00 85.94 84 ARG A O 1
ATOM 697 N N . ILE A 1 85 ? 3.335 -5.920 -12.553 1.00 85.94 85 ILE A N 1
ATOM 698 C CA . ILE A 1 85 ? 4.702 -5.610 -12.945 1.00 85.94 85 ILE A CA 1
ATOM 699 C C . ILE A 1 85 ? 5.499 -5.515 -11.649 1.00 85.94 85 ILE A C 1
ATOM 701 O O . ILE A 1 85 ? 5.135 -4.744 -10.764 1.00 85.94 85 ILE A O 1
ATOM 705 N N . SER A 1 86 ? 6.542 -6.323 -11.505 1.00 85.88 86 SER A N 1
ATOM 706 C CA . SER A 1 86 ? 7.450 -6.255 -10.358 1.00 85.88 86 SER A CA 1
ATOM 707 C C . SER A 1 86 ? 8.635 -5.348 -10.664 1.00 85.88 86 SER A C 1
ATOM 709 O O . SER A 1 86 ? 9.058 -4.575 -9.808 1.00 85.88 86 SER A O 1
ATOM 711 N N . VAL A 1 87 ? 9.132 -5.405 -11.901 1.00 86.19 87 VAL A N 1
ATOM 712 C CA . VAL A 1 87 ? 10.259 -4.620 -12.399 1.00 86.19 87 VAL A CA 1
ATOM 713 C C . VAL A 1 87 ? 10.053 -4.351 -13.888 1.00 86.19 87 VAL A C 1
ATOM 715 O O . VAL A 1 87 ? 9.630 -5.233 -14.635 1.00 86.19 87 VAL A O 1
ATOM 718 N N . LEU A 1 88 ? 10.391 -3.142 -14.334 1.00 85.50 88 LEU A N 1
ATOM 719 C CA . LEU A 1 88 ? 10.542 -2.826 -15.751 1.00 85.50 88 LEU A CA 1
ATOM 720 C C . LEU A 1 88 ? 11.921 -2.210 -15.967 1.00 85.50 88 LEU A C 1
ATOM 722 O O . LEU A 1 88 ? 12.309 -1.254 -15.299 1.00 85.50 88 LEU A O 1
ATOM 726 N N . LYS A 1 89 ? 12.675 -2.770 -16.903 1.00 87.25 89 LYS A N 1
ATOM 727 C CA . LYS A 1 89 ? 14.019 -2.330 -17.258 1.00 87.25 89 LYS A CA 1
ATOM 728 C C . LYS A 1 89 ? 14.024 -1.884 -18.708 1.00 87.25 89 LYS A C 1
ATOM 730 O O . LYS A 1 89 ? 13.488 -2.575 -19.564 1.00 87.25 89 LYS A O 1
ATOM 735 N N . VAL A 1 90 ? 14.646 -0.745 -18.984 1.00 86.50 90 VAL A N 1
ATOM 736 C CA . VAL A 1 90 ? 14.840 -0.267 -20.355 1.00 86.50 90 VAL A CA 1
ATOM 737 C C . VAL A 1 90 ? 16.300 0.077 -20.559 1.00 86.50 90 VAL A C 1
ATOM 739 O O . VAL A 1 90 ? 16.842 0.864 -19.793 1.00 86.50 90 VAL A O 1
ATOM 742 N N . CYS A 1 91 ? 16.935 -0.486 -21.577 1.00 86.25 91 CYS A N 1
ATOM 743 C CA . CYS A 1 91 ? 18.331 -0.251 -21.911 1.00 86.25 91 CYS A CA 1
ATOM 744 C C . CYS A 1 91 ? 18.464 0.382 -23.292 1.00 86.25 91 CYS A C 1
ATOM 746 O O . CYS A 1 91 ? 17.879 -0.096 -24.255 1.00 86.25 91 CYS A O 1
ATOM 748 N N . ARG A 1 92 ? 19.269 1.439 -23.383 1.00 86.25 92 ARG A N 1
ATOM 749 C CA . ARG A 1 92 ? 19.700 2.087 -24.622 1.00 86.25 92 ARG A CA 1
ATOM 750 C C . ARG A 1 92 ? 21.034 1.486 -25.062 1.00 86.25 92 ARG A C 1
ATOM 752 O O . ARG A 1 92 ? 22.001 1.507 -24.298 1.00 86.25 92 ARG A O 1
ATOM 759 N N . MET A 1 93 ? 21.093 0.986 -26.289 1.00 84.12 93 MET A N 1
ATOM 760 C CA . MET A 1 93 ? 22.256 0.350 -26.915 1.00 84.12 93 MET A CA 1
ATOM 761 C C . MET A 1 93 ? 22.738 1.192 -28.109 1.00 84.12 93 MET A C 1
ATOM 763 O O . MET A 1 93 ? 21.890 1.742 -28.812 1.00 84.12 93 MET A O 1
ATOM 767 N N . PRO A 1 94 ? 24.060 1.303 -28.373 1.00 80.31 94 PRO A N 1
ATOM 768 C CA . PRO A 1 94 ? 25.159 0.517 -27.792 1.00 80.31 94 PRO A CA 1
ATOM 769 C C . PRO A 1 94 ? 25.762 1.087 -26.498 1.00 80.31 94 PRO A C 1
ATOM 771 O O . PRO A 1 94 ? 26.527 0.385 -25.841 1.00 80.31 94 PRO A O 1
ATOM 774 N N . ASP A 1 95 ? 25.411 2.315 -26.103 1.00 77.69 95 ASP A N 1
ATOM 775 C CA . ASP A 1 95 ? 25.985 2.993 -24.923 1.00 77.69 95 ASP A CA 1
ATOM 776 C C . ASP A 1 95 ? 25.692 2.274 -23.591 1.00 77.69 95 ASP A C 1
ATOM 778 O O . ASP A 1 95 ? 26.265 2.617 -22.554 1.00 77.69 95 ASP A O 1
ATOM 782 N N . CYS A 1 96 ? 24.826 1.256 -23.620 1.00 82.75 96 CYS A N 1
ATOM 783 C CA . CYS A 1 96 ? 24.493 0.377 -22.507 1.00 82.75 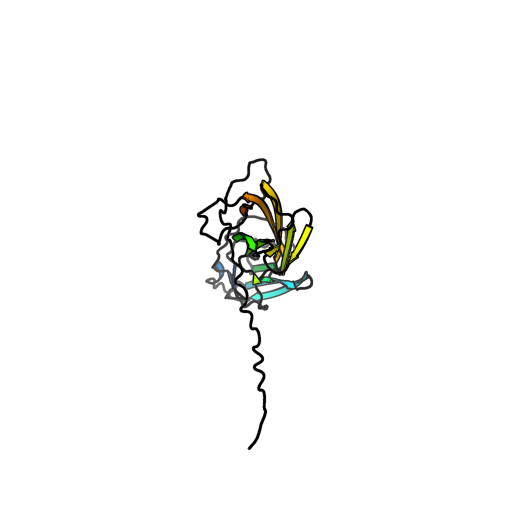96 CYS A CA 1
ATOM 784 C C . CYS A 1 96 ? 24.019 1.190 -21.290 1.00 82.75 96 CYS A C 1
ATOM 786 O O . CYS A 1 96 ? 24.512 1.026 -20.173 1.00 82.75 96 CYS A O 1
ATOM 788 N N . VAL A 1 97 ? 23.089 2.125 -21.506 1.00 85.75 97 VAL A N 1
ATOM 789 C CA . VAL A 1 97 ? 22.495 2.935 -20.431 1.00 85.75 97 VAL A CA 1
ATOM 790 C C . VAL A 1 97 ? 21.135 2.362 -20.092 1.00 85.75 97 VAL A C 1
ATOM 792 O O . VAL A 1 97 ? 20.248 2.370 -20.939 1.00 85.75 97 VAL A O 1
ATOM 795 N N . CYS A 1 98 ? 20.959 1.882 -18.865 1.00 86.44 98 CYS A N 1
ATOM 796 C CA . CYS A 1 98 ? 19.705 1.272 -18.444 1.00 86.44 98 CYS A CA 1
ATOM 797 C C . CYS A 1 98 ? 18.986 2.108 -17.389 1.00 86.44 98 CYS A C 1
ATOM 799 O O . CYS A 1 98 ? 19.603 2.616 -16.454 1.00 86.44 98 CYS A O 1
ATOM 801 N N . ALA A 1 99 ? 17.671 2.182 -17.508 1.00 85.19 99 ALA A N 1
ATOM 802 C CA . ALA A 1 99 ? 16.764 2.678 -16.494 1.00 85.19 99 ALA A CA 1
ATOM 803 C C . ALA A 1 99 ? 16.002 1.513 -15.870 1.00 85.19 99 ALA A C 1
ATOM 805 O O . ALA A 1 99 ? 15.684 0.528 -16.541 1.00 85.19 99 ALA A O 1
ATOM 806 N N . LEU A 1 100 ? 15.713 1.644 -14.579 1.00 86.88 100 LEU A N 1
ATOM 807 C CA . LEU A 1 100 ? 14.925 0.685 -13.826 1.00 86.88 100 LEU A CA 1
ATOM 808 C C . LEU A 1 100 ? 13.709 1.395 -13.248 1.00 86.88 100 LEU A C 1
ATOM 810 O O . LEU A 1 100 ? 13.836 2.396 -12.544 1.00 86.88 100 LEU A O 1
ATOM 814 N N . TRP A 1 101 ? 12.541 0.843 -13.520 1.00 85.75 101 TRP A N 1
ATOM 815 C CA . TRP A 1 101 ? 11.292 1.234 -12.910 1.00 85.75 101 TRP A CA 1
ATOM 816 C C . TRP A 1 101 ? 10.848 0.156 -11.938 1.00 85.75 101 TRP A C 1
ATOM 818 O O . TRP A 1 101 ? 10.804 -1.029 -12.276 1.00 85.75 101 TRP A O 1
ATOM 828 N N . ASN A 1 102 ? 10.492 0.600 -10.738 1.00 82.62 102 ASN A N 1
ATOM 829 C CA . ASN A 1 102 ? 9.821 -0.220 -9.749 1.00 82.62 102 ASN A CA 1
ATOM 830 C C . ASN A 1 102 ? 8.419 0.357 -9.512 1.00 82.62 102 ASN A C 1
ATOM 832 O O . ASN A 1 102 ? 8.253 1.582 -9.543 1.00 82.62 102 ASN A O 1
ATOM 836 N N . PRO A 1 103 ? 7.427 -0.496 -9.234 1.00 79.69 103 PRO A N 1
ATOM 837 C CA . PRO A 1 103 ? 6.085 -0.071 -8.873 1.00 79.69 103 PRO A CA 1
ATOM 838 C C . PRO A 1 103 ? 6.100 0.906 -7.694 1.00 79.69 103 PRO A C 1
ATOM 840 O O . PRO A 1 103 ? 6.868 0.715 -6.745 1.00 79.69 103 PRO A O 1
ATOM 843 N N . PRO A 1 104 ? 5.258 1.954 -7.719 1.00 74.19 104 PRO A N 1
ATOM 844 C CA . PRO A 1 104 ? 5.146 2.855 -6.586 1.00 74.19 104 PRO A CA 1
ATOM 845 C C . PRO A 1 104 ? 4.625 2.082 -5.374 1.00 74.19 104 PRO A C 1
ATOM 847 O O . PRO A 1 104 ? 3.654 1.330 -5.472 1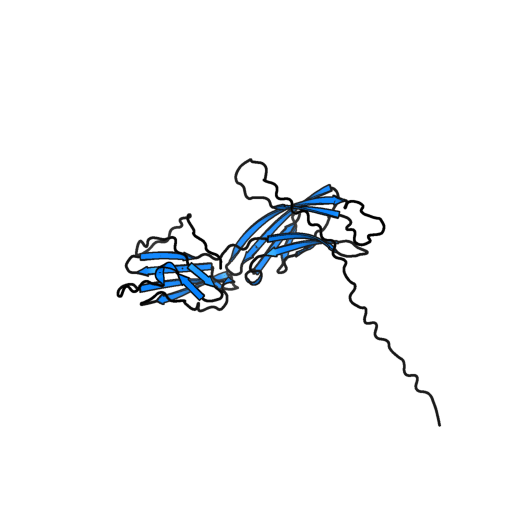.00 74.19 104 PRO A O 1
ATOM 850 N N . ARG A 1 105 ? 5.255 2.297 -4.219 1.00 75.00 105 ARG A N 1
ATOM 851 C CA . ARG A 1 105 ? 4.773 1.742 -2.954 1.00 75.00 105 ARG A CA 1
ATOM 852 C C . ARG A 1 105 ? 3.496 2.473 -2.565 1.00 75.00 105 ARG A C 1
ATOM 854 O O . ARG A 1 105 ? 3.539 3.683 -2.351 1.00 75.00 105 ARG A O 1
ATOM 861 N N . ALA A 1 106 ? 2.378 1.757 -2.482 1.00 76.62 106 ALA A N 1
ATOM 862 C CA . ALA A 1 106 ? 1.146 2.345 -1.980 1.00 76.62 106 ALA A CA 1
ATOM 863 C C . ALA A 1 106 ? 1.311 2.713 -0.498 1.00 76.62 106 ALA A C 1
ATOM 865 O O . ALA A 1 106 ? 1.948 1.986 0.268 1.00 76.62 106 ALA A O 1
ATOM 866 N N . GLU A 1 107 ? 0.724 3.835 -0.088 1.00 84.06 107 GLU A N 1
ATOM 867 C CA . GLU A 1 107 ? 0.690 4.252 1.310 1.00 84.06 107 GLU A CA 1
ATOM 868 C C . GLU A 1 107 ? -0.720 4.143 1.898 1.00 84.06 107 GLU A C 1
ATOM 870 O O . GLU A 1 107 ? -1.720 4.359 1.211 1.00 84.06 107 GLU A O 1
ATOM 875 N N . ILE A 1 108 ? -0.788 3.836 3.198 1.00 87.00 108 ILE A N 1
ATOM 876 C CA . ILE A 1 108 ? -2.012 3.978 3.992 1.00 87.00 108 ILE A CA 1
ATOM 877 C C . ILE A 1 108 ? -2.231 5.476 4.212 1.00 87.00 108 ILE A C 1
ATOM 879 O O . ILE A 1 108 ? -1.468 6.103 4.954 1.00 87.00 108 ILE A O 1
ATOM 883 N N . SER A 1 109 ? -3.247 6.038 3.558 1.00 81.06 109 SER A N 1
ATOM 884 C CA . SER A 1 109 ? -3.521 7.480 3.556 1.00 81.06 109 SER A CA 1
ATOM 885 C C . SER A 1 109 ? -4.450 7.909 4.691 1.00 81.06 109 SER A C 1
ATOM 887 O O . SER A 1 109 ? -4.260 8.973 5.277 1.00 81.06 109 SER A O 1
ATOM 889 N N . GLN A 1 110 ? -5.435 7.075 5.037 1.00 84.88 110 GLN A N 1
ATOM 890 C CA . GLN A 1 110 ? -6.390 7.328 6.118 1.00 84.88 110 GLN A CA 1
ATOM 891 C C . GLN A 1 110 ? -6.584 6.054 6.935 1.00 84.88 110 GLN A C 1
ATOM 893 O O . GLN A 1 110 ? -6.821 4.999 6.358 1.00 84.88 110 GLN A O 1
ATOM 898 N N . LEU A 1 111 ? -6.504 6.150 8.262 1.00 90.12 111 LEU A N 1
ATOM 899 C CA . LEU A 1 111 ? -6.798 5.066 9.201 1.00 90.12 111 LEU A CA 1
ATOM 900 C C . LEU A 1 111 ? -7.749 5.623 10.263 1.00 90.12 111 LEU A C 1
ATOM 902 O O . LEU A 1 111 ? -7.449 6.653 10.866 1.00 90.12 111 LEU A O 1
ATOM 906 N N . LYS A 1 112 ? -8.899 4.977 10.464 1.00 91.75 112 LYS A N 1
ATOM 907 C CA . LYS A 1 112 ? -9.962 5.450 11.365 1.00 91.75 112 LYS A CA 1
ATOM 908 C C . LYS A 1 112 ? -10.550 4.290 12.149 1.00 91.75 112 LYS A C 1
ATOM 910 O O . LYS A 1 112 ? -10.665 3.187 11.625 1.00 91.75 112 LYS A O 1
ATOM 915 N N . ALA A 1 113 ? -10.964 4.555 13.380 1.00 90.81 113 ALA A N 1
ATOM 916 C CA . ALA A 1 113 ? -11.761 3.627 14.168 1.00 90.81 113 ALA A CA 1
ATOM 917 C C . ALA A 1 113 ? -13.207 4.128 14.206 1.00 90.81 113 ALA A C 1
ATOM 919 O O . ALA A 1 113 ? -13.450 5.304 14.482 1.00 90.81 113 ALA A O 1
ATOM 920 N N . LEU A 1 114 ? -14.151 3.241 13.904 1.00 88.56 114 LEU A N 1
ATOM 921 C CA . LEU A 1 114 ? -15.580 3.533 13.895 1.00 88.56 114 LEU A CA 1
ATOM 922 C C . LEU A 1 114 ? -16.283 2.684 14.947 1.00 88.56 114 LEU A C 1
ATOM 924 O O . LEU A 1 114 ? -15.983 1.501 15.098 1.00 88.56 114 LEU A O 1
ATOM 928 N N . GLU A 1 115 ? -17.248 3.282 15.633 1.00 87.69 115 GLU A N 1
ATOM 929 C CA . GLU A 1 115 ? -18.240 2.554 16.421 1.00 87.69 115 GLU A CA 1
ATOM 930 C C . GLU A 1 115 ? -19.392 2.133 15.502 1.00 87.69 115 GLU A C 1
ATOM 932 O O . GLU A 1 115 ? -19.901 2.943 14.725 1.00 87.69 115 GLU A O 1
ATOM 937 N N . VAL A 1 116 ? -19.794 0.866 15.582 1.00 86.06 116 VAL A N 1
ATOM 938 C CA . VAL A 1 116 ? -20.898 0.293 14.810 1.00 86.06 116 VAL A CA 1
ATOM 939 C C . VAL A 1 116 ? -21.869 -0.443 15.736 1.00 86.06 116 VAL A C 1
ATOM 941 O O . VAL A 1 116 ? -21.473 -1.063 16.720 1.00 86.06 116 VAL A O 1
ATOM 944 N N . GLY A 1 117 ? -23.160 -0.384 15.405 1.00 82.31 117 GLY A N 1
ATOM 945 C CA . GLY A 1 117 ? -24.238 -0.985 16.198 1.00 82.31 117 GLY A CA 1
ATOM 946 C C . GLY A 1 117 ? -24.815 -0.047 17.265 1.00 82.31 117 GLY A C 1
ATOM 947 O O . GLY A 1 117 ? -24.095 0.686 17.934 1.00 82.31 117 GLY A O 1
ATOM 948 N N . SER A 1 118 ? -26.143 -0.069 17.421 1.00 74.25 118 SER A N 1
ATOM 949 C CA . SER A 1 118 ? -26.883 0.778 18.371 1.00 74.25 118 SER A CA 1
ATOM 950 C C . SER A 1 118 ? -27.025 0.144 19.757 1.00 74.25 118 SER A C 1
ATOM 952 O O . SER A 1 118 ? -26.789 0.802 20.765 1.00 74.25 118 SER A O 1
ATOM 954 N N . GLU A 1 119 ? -27.407 -1.135 19.812 1.00 78.75 119 GLU A N 1
ATOM 955 C CA . GLU A 1 119 ? -27.652 -1.865 21.068 1.00 78.75 119 GLU A CA 1
ATOM 956 C C . GLU A 1 119 ? -26.398 -2.576 21.582 1.00 78.75 119 GLU A C 1
ATOM 958 O O . GLU A 1 119 ? -26.086 -2.545 22.771 1.00 78.75 119 GLU A O 1
ATOM 963 N N . ARG A 1 120 ? -25.662 -3.218 20.669 1.00 82.19 120 ARG A N 1
ATOM 964 C CA . ARG A 1 120 ? -24.384 -3.881 20.940 1.00 82.19 120 ARG A CA 1
ATOM 965 C C . ARG A 1 120 ? -23.309 -3.178 20.139 1.00 82.19 120 ARG A C 1
ATOM 967 O O . ARG A 1 120 ? -23.121 -3.468 18.961 1.00 82.19 120 ARG A O 1
ATOM 974 N N . LYS A 1 121 ? -22.650 -2.230 20.795 1.00 84.19 121 LYS A N 1
ATOM 975 C CA . LYS A 1 121 ? -21.559 -1.463 20.204 1.00 84.19 121 LYS A CA 1
ATOM 976 C C . LYS A 1 121 ? -20.381 -2.393 19.934 1.00 84.19 121 LYS A C 1
ATOM 978 O O . LYS A 1 121 ? -19.912 -3.082 20.840 1.00 84.19 121 LYS A O 1
ATOM 983 N N . SER A 1 122 ? -19.913 -2.404 18.699 1.00 88.56 122 SER A N 1
ATOM 984 C CA . SER A 1 122 ? -18.632 -2.978 18.309 1.00 88.56 122 SER A CA 1
ATOM 985 C C . SER A 1 122 ? -17.808 -1.919 17.592 1.00 88.56 122 SER A C 1
ATOM 987 O O . SER A 1 122 ? -18.316 -0.868 17.205 1.00 88.56 122 SER A O 1
ATOM 989 N N . TYR A 1 123 ? -16.510 -2.161 17.470 1.00 90.56 123 TYR A N 1
ATOM 990 C CA . TYR A 1 123 ? -15.591 -1.189 16.901 1.00 90.56 123 TYR A CA 1
ATOM 991 C C . TYR A 1 123 ? -14.887 -1.808 15.705 1.00 90.56 123 TYR A C 1
ATOM 993 O O . TYR A 1 123 ? -14.536 -2.987 15.727 1.00 90.56 123 TYR A O 1
ATOM 1001 N N . VAL A 1 124 ? -14.693 -1.026 14.651 1.00 93.69 124 VAL A N 1
ATOM 1002 C CA . VAL A 1 124 ? -13.989 -1.460 13.442 1.00 93.69 124 VAL A CA 1
ATOM 1003 C C . VAL A 1 124 ? -12.881 -0.477 13.113 1.00 93.69 124 VAL A C 1
ATOM 1005 O O . VAL A 1 124 ? -13.074 0.735 13.163 1.00 93.69 124 VAL A O 1
ATOM 1008 N N . LEU A 1 125 ? -11.713 -1.003 12.772 1.00 94.31 125 LEU A N 1
ATOM 1009 C CA . LEU A 1 125 ? -10.604 -0.239 12.228 1.00 94.31 125 LEU A CA 1
ATOM 1010 C C . LEU A 1 125 ? -10.698 -0.297 10.707 1.00 94.31 125 LEU A C 1
ATOM 1012 O O . LEU A 1 125 ? -10.661 -1.388 10.146 1.00 94.31 125 LEU A O 1
ATOM 1016 N N . ILE A 1 126 ? -10.810 0.856 10.055 1.00 95.06 126 ILE A N 1
ATOM 1017 C CA . ILE A 1 126 ? -10.882 0.991 8.598 1.00 95.06 126 ILE A CA 1
ATOM 1018 C C . ILE A 1 126 ? -9.671 1.763 8.082 1.00 95.06 126 ILE A C 1
ATOM 1020 O O . ILE A 1 126 ? -9.193 2.683 8.751 1.00 95.06 126 ILE A O 1
ATOM 1024 N N . TRP A 1 127 ? -9.197 1.437 6.882 1.00 94.75 127 TRP A N 1
ATOM 1025 C CA . TRP A 1 127 ? -8.148 2.206 6.218 1.00 94.75 127 TRP A CA 1
ATOM 1026 C C . TRP A 1 127 ? -8.409 2.439 4.735 1.00 94.75 127 TRP A C 1
ATOM 1028 O O . TRP A 1 127 ? -9.241 1.788 4.111 1.00 94.75 127 TRP A O 1
ATOM 1038 N N . GLN A 1 128 ? -7.687 3.401 4.169 1.00 92.69 128 GLN A N 1
ATOM 1039 C CA . GLN A 1 128 ? -7.683 3.700 2.743 1.00 92.69 128 GLN A CA 1
ATOM 1040 C C . GLN A 1 128 ? -6.275 3.567 2.177 1.00 92.69 128 GLN A C 1
ATOM 1042 O O . GLN A 1 128 ? -5.287 3.886 2.842 1.00 92.69 128 GLN A O 1
ATOM 1047 N N . MET A 1 129 ? -6.212 3.097 0.934 1.00 89.94 129 MET A N 1
ATOM 1048 C CA . MET A 1 129 ? -4.982 2.894 0.183 1.00 89.94 129 MET A CA 1
ATOM 1049 C C . MET A 1 129 ? -5.082 3.597 -1.160 1.00 89.94 129 MET A C 1
ATOM 1051 O O . MET A 1 129 ? -6.120 3.549 -1.824 1.00 89.94 129 MET A O 1
ATOM 1055 N N . GLU A 1 130 ? -3.977 4.186 -1.599 1.00 83.62 130 GLU A N 1
ATOM 1056 C CA . GLU A 1 130 ? -3.839 4.560 -3.002 1.00 83.62 130 GLU A CA 1
ATOM 1057 C C . GLU A 1 130 ? -3.777 3.289 -3.866 1.00 83.62 130 GLU A C 1
ATOM 1059 O O . GLU A 1 130 ? -3.082 2.337 -3.517 1.00 83.62 130 GLU A O 1
ATOM 1064 N N . LYS A 1 131 ? -4.511 3.262 -4.988 1.00 82.69 131 LYS A N 1
ATOM 1065 C CA . LYS A 1 131 ? -4.569 2.118 -5.925 1.00 82.69 131 LYS A CA 1
ATOM 1066 C C . LYS A 1 131 ? -4.947 0.782 -5.260 1.00 82.69 131 LYS A C 1
ATOM 1068 O O . LYS A 1 131 ? -4.249 -0.220 -5.409 1.00 82.69 131 LYS A O 1
ATOM 1073 N N . GLN A 1 132 ? -6.084 0.753 -4.562 1.00 87.12 132 GLN A N 1
ATOM 1074 C CA . GLN A 1 132 ? -6.590 -0.452 -3.892 1.00 87.12 132 GLN A CA 1
ATOM 1075 C C . GLN A 1 132 ? -6.724 -1.673 -4.826 1.00 87.12 132 GLN A C 1
ATOM 1077 O O . GLN A 1 132 ? -6.525 -2.798 -4.377 1.00 87.12 132 GLN A O 1
ATOM 1082 N N . ASP A 1 133 ? -6.963 -1.457 -6.122 1.00 86.44 133 ASP A N 1
ATOM 1083 C CA . ASP A 1 133 ? -7.053 -2.522 -7.132 1.00 86.44 133 ASP A CA 1
ATOM 1084 C C . ASP A 1 133 ? -5.747 -3.318 -7.311 1.00 86.44 133 ASP A C 1
ATOM 1086 O O . ASP A 1 133 ? -5.780 -4.445 -7.800 1.00 86.44 133 ASP A O 1
ATOM 1090 N N . CYS A 1 134 ? -4.600 -2.766 -6.892 1.00 88.12 134 CYS A N 1
ATOM 1091 C CA . CYS A 1 134 ? -3.301 -3.444 -6.951 1.00 88.12 134 CYS A CA 1
ATOM 1092 C C . CYS A 1 134 ? -2.968 -4.276 -5.709 1.00 88.12 134 CYS A C 1
ATOM 1094 O O . CYS A 1 134 ? -1.889 -4.874 -5.631 1.00 88.12 134 CYS A O 1
ATOM 1096 N N . ILE A 1 135 ? -3.868 -4.312 -4.729 1.00 91.56 135 ILE A N 1
ATOM 1097 C CA . ILE A 1 135 ? -3.665 -5.036 -3.480 1.00 91.56 135 ILE A CA 1
ATOM 1098 C C . ILE A 1 135 ? -4.186 -6.461 -3.654 1.00 91.56 135 ILE A C 1
ATOM 1100 O O . ILE A 1 135 ? -5.300 -6.677 -4.126 1.00 91.56 135 ILE A O 1
ATOM 1104 N N . ASP A 1 136 ? -3.369 -7.443 -3.280 1.00 91.88 136 ASP A N 1
ATOM 1105 C CA . ASP A 1 136 ? -3.791 -8.843 -3.246 1.00 91.88 136 ASP A CA 1
ATOM 1106 C C . ASP A 1 136 ? -4.567 -9.130 -1.953 1.00 91.88 136 ASP A C 1
ATOM 1108 O O . ASP A 1 136 ? -5.701 -9.618 -1.979 1.00 91.88 136 ASP A O 1
ATOM 1112 N N . HIS A 1 137 ? -3.970 -8.789 -0.806 1.00 95.06 137 HIS A N 1
ATOM 1113 C CA . HIS A 1 137 ? -4.612 -8.875 0.504 1.00 95.06 137 HIS A CA 1
ATOM 1114 C C . HIS A 1 137 ? -3.857 -8.073 1.576 1.00 95.06 137 HIS A C 1
ATOM 1116 O O . HIS A 1 137 ? -2.750 -7.572 1.370 1.00 95.06 137 HIS A O 1
ATOM 1122 N N . TYR A 1 138 ? -4.464 -7.999 2.757 1.00 96.38 138 TYR A N 1
ATOM 1123 C CA . TYR A 1 138 ? -3.899 -7.442 3.976 1.00 96.38 138 TYR A CA 1
ATOM 1124 C C . TYR A 1 138 ? -3.683 -8.549 5.009 1.00 96.38 138 TYR A C 1
ATOM 1126 O O . TYR A 1 138 ? -4.510 -9.456 5.147 1.00 96.38 138 TYR A O 1
ATOM 1134 N N . GLU A 1 139 ? -2.599 -8.437 5.766 1.00 96.88 139 GLU A N 1
ATOM 1135 C CA . GLU A 1 139 ? -2.359 -9.192 6.994 1.00 96.88 139 GLU A CA 1
ATOM 1136 C C . GLU A 1 139 ? -2.340 -8.188 8.151 1.00 96.88 139 GLU A C 1
ATOM 1138 O O . GLU A 1 139 ? -1.488 -7.297 8.201 1.00 96.88 139 GLU A O 1
ATOM 1143 N N . VAL A 1 140 ? -3.306 -8.297 9.061 1.00 96.75 140 VAL A N 1
ATOM 1144 C CA . VAL A 1 140 ? -3.450 -7.399 10.209 1.00 96.75 140 VAL A CA 1
ATOM 1145 C C . VAL A 1 140 ? -3.160 -8.171 11.480 1.00 96.75 140 VAL A C 1
ATOM 1147 O O . VAL A 1 140 ? -3.841 -9.144 11.785 1.00 96.75 140 VAL A O 1
ATOM 1150 N N . LEU A 1 141 ? -2.155 -7.734 12.230 1.00 95.75 141 LEU A N 1
ATOM 1151 C CA . LEU A 1 141 ? -1.833 -8.278 13.541 1.00 95.75 141 LEU A CA 1
ATOM 1152 C C . LEU A 1 141 ? -2.354 -7.318 14.615 1.00 95.75 141 LEU A C 1
ATOM 1154 O O . LEU A 1 141 ? -1.862 -6.194 14.738 1.00 95.75 141 LEU A O 1
ATOM 1158 N N . LEU A 1 142 ? -3.335 -7.784 15.384 1.00 91.25 142 LEU A N 1
ATOM 1159 C CA . LEU A 1 142 ? -3.969 -7.076 16.492 1.00 91.25 142 LEU A CA 1
ATOM 1160 C C . LEU A 1 142 ? -3.804 -7.921 17.758 1.00 91.25 142 LEU A C 1
ATOM 1162 O O . LEU A 1 142 ? -4.306 -9.039 17.821 1.00 91.25 142 LEU A O 1
ATOM 1166 N N . GLU A 1 143 ? -3.069 -7.409 18.746 1.00 84.19 143 GLU A N 1
ATOM 1167 C CA . GLU A 1 143 ? -2.913 -8.052 20.068 1.00 84.19 143 GLU A CA 1
ATOM 1168 C C . GLU A 1 143 ? -2.482 -9.534 20.032 1.00 84.19 143 GLU A C 1
ATOM 1170 O O . GLU A 1 143 ? -2.854 -10.337 20.881 1.00 84.19 143 GLU A O 1
ATOM 1175 N N . GLY A 1 144 ? -1.679 -9.910 19.034 1.00 83.88 144 GLY A N 1
ATOM 1176 C CA . GLY A 1 144 ? -1.207 -11.287 18.847 1.00 83.88 144 GLY A CA 1
ATOM 1177 C C . GLY A 1 144 ? -2.103 -12.158 17.962 1.00 83.88 144 GLY A C 1
ATOM 1178 O O . GLY A 1 144 ? -1.673 -13.236 17.557 1.00 83.88 144 GLY A O 1
ATOM 1179 N N . THR A 1 145 ? -3.289 -11.681 17.581 1.00 90.75 145 THR A N 1
ATOM 1180 C CA . THR A 1 145 ? -4.158 -12.341 16.599 1.00 90.75 145 THR A CA 1
ATOM 1181 C C . THR A 1 145 ? -3.867 -11.807 15.202 1.00 90.75 145 THR A C 1
ATOM 1183 O O . THR A 1 145 ? -3.856 -10.597 14.981 1.00 90.75 145 THR A O 1
ATOM 1186 N N . SER A 1 146 ? -3.628 -12.709 14.248 1.00 94.62 146 SER A N 1
ATOM 1187 C CA . SER A 1 146 ? -3.427 -12.358 12.841 1.00 94.62 146 SER A CA 1
ATOM 1188 C C . SER A 1 146 ? -4.702 -12.595 12.040 1.00 94.62 146 SER A C 1
ATOM 1190 O O . SER A 1 146 ? -5.271 -13.687 12.070 1.00 94.62 146 SER A O 1
ATOM 1192 N N . VAL A 1 147 ? -5.138 -11.572 11.310 1.00 96.38 147 VAL A N 1
ATOM 1193 C CA . VAL A 1 147 ? -6.312 -11.596 10.442 1.00 96.38 147 VAL A CA 1
ATOM 1194 C C . VAL A 1 147 ? -5.868 -11.329 9.013 1.00 96.38 147 VAL A C 1
ATOM 1196 O O . VAL A 1 147 ? -5.302 -10.280 8.704 1.00 96.38 147 VAL A O 1
ATOM 1199 N N . ARG A 1 148 ? -6.159 -12.273 8.117 1.00 96.75 148 ARG A N 1
ATOM 1200 C CA . ARG A 1 148 ? -5.973 -12.097 6.676 1.00 96.75 148 ARG A CA 1
ATOM 1201 C C . ARG A 1 148 ? -7.283 -11.640 6.047 1.00 96.75 148 ARG A C 1
ATOM 1203 O O . ARG A 1 148 ? -8.303 -12.305 6.206 1.00 96.75 148 ARG A O 1
ATOM 1210 N N . THR A 1 149 ? -7.260 -10.531 5.315 1.00 96.50 149 THR A N 1
ATOM 1211 C CA . THR A 1 149 ? -8.468 -9.931 4.729 1.00 96.50 149 THR A CA 1
ATOM 1212 C C . THR A 1 149 ? -8.196 -9.314 3.358 1.00 96.50 149 THR A C 1
ATOM 1214 O O . THR A 1 149 ? -7.081 -8.889 3.075 1.00 96.50 149 THR A O 1
ATOM 1217 N N . LYS A 1 150 ? -9.209 -9.266 2.486 1.00 95.25 150 LYS A N 1
ATOM 1218 C CA . LYS A 1 150 ? -9.159 -8.548 1.192 1.00 95.25 150 LYS A CA 1
ATOM 1219 C C . LYS A 1 150 ? -9.817 -7.170 1.244 1.00 95.25 150 LYS A C 1
ATOM 1221 O O . LYS A 1 150 ? -9.715 -6.394 0.301 1.00 95.25 150 LYS A O 1
ATOM 1226 N N . ILE A 1 151 ? -10.512 -6.882 2.335 1.00 95.75 151 ILE A N 1
ATOM 1227 C CA . ILE A 1 151 ? -11.237 -5.635 2.558 1.00 95.75 151 ILE A CA 1
ATOM 1228 C C . ILE A 1 151 ? -10.473 -4.811 3.595 1.00 95.75 151 ILE A C 1
ATOM 1230 O O . ILE A 1 151 ? -9.937 -5.395 4.541 1.00 95.75 151 ILE A O 1
ATOM 1234 N N . PRO A 1 152 ? -10.383 -3.479 3.436 1.00 95.38 152 PRO A N 1
ATOM 1235 C CA . PRO A 1 152 ? -9.520 -2.641 4.255 1.00 95.38 152 PRO A CA 1
ATOM 1236 C C . PRO A 1 152 ? -10.189 -2.278 5.589 1.00 95.38 152 PRO A C 1
ATOM 1238 O O . PRO A 1 152 ? -10.301 -1.108 5.958 1.00 95.38 152 PRO A O 1
ATOM 1241 N N . PHE A 1 153 ? -10.698 -3.293 6.287 1.00 95.19 153 PHE A N 1
ATOM 1242 C CA . PHE A 1 153 ? -11.180 -3.161 7.649 1.00 95.19 153 PHE A CA 1
ATOM 1243 C C . PHE A 1 153 ? -11.002 -4.447 8.455 1.00 95.19 153 PHE A C 1
ATOM 1245 O O . PHE A 1 153 ? -10.990 -5.550 7.903 1.00 95.19 153 PHE A O 1
ATOM 1252 N N . VAL A 1 154 ? -10.919 -4.292 9.776 1.00 95.62 154 VAL A N 1
ATOM 1253 C CA . VAL A 1 154 ? -11.016 -5.383 10.755 1.00 95.62 154 VAL A CA 1
ATOM 1254 C C . VAL A 1 154 ? -11.842 -4.949 11.958 1.00 95.62 154 VAL A C 1
ATOM 1256 O O . VAL A 1 154 ? -11.899 -3.767 12.292 1.00 95.62 154 VAL A O 1
ATOM 1259 N N . THR A 1 155 ? -12.467 -5.907 12.632 1.00 93.88 155 THR A N 1
ATOM 1260 C CA . THR A 1 155 ? -13.112 -5.667 13.924 1.00 93.88 155 THR A CA 1
ATOM 1261 C C . THR A 1 155 ? -12.053 -5.534 15.017 1.00 93.88 155 THR A C 1
ATOM 1263 O O . THR A 1 155 ? -11.095 -6.301 15.061 1.00 93.88 155 THR A O 1
ATOM 1266 N N . LEU A 1 156 ? -12.228 -4.547 15.892 1.00 90.88 156 LEU A N 1
ATOM 1267 C CA . LEU A 1 156 ? -11.453 -4.384 17.113 1.00 90.88 156 LEU A CA 1
ATOM 1268 C C . LEU A 1 156 ? -12.189 -5.105 18.245 1.00 90.88 156 LEU A C 1
ATOM 1270 O O . LEU A 1 156 ? -13.256 -4.672 18.688 1.00 90.88 156 LEU A O 1
ATOM 1274 N N . GLU A 1 157 ? -11.628 -6.220 18.693 1.00 87.06 157 GLU A N 1
ATOM 1275 C CA . GLU A 1 157 ? -12.135 -6.983 19.833 1.00 87.06 157 GLU A CA 1
ATOM 1276 C C . GLU A 1 157 ? -11.467 -6.516 21.133 1.00 87.06 157 GLU A C 1
ATOM 1278 O O . GLU A 1 157 ? -10.377 -5.954 21.109 1.00 87.06 157 GLU A O 1
ATOM 1283 N N . GLY A 1 158 ? -12.133 -6.703 22.278 1.00 84.00 158 GLY A N 1
ATOM 1284 C CA . GLY A 1 158 ? -11.527 -6.422 23.589 1.00 84.00 158 GLY A CA 1
ATOM 1285 C C . GLY A 1 158 ? -11.228 -4.946 23.888 1.00 84.00 158 GLY A C 1
ATOM 1286 O O . GLY A 1 158 ? -10.477 -4.651 24.815 1.00 84.00 158 GLY A O 1
ATOM 1287 N N . VAL A 1 159 ? -11.813 -4.007 23.136 1.00 87.00 159 VAL A N 1
ATOM 1288 C CA . VAL A 1 159 ? -11.587 -2.567 23.330 1.00 87.00 159 VAL A CA 1
ATOM 1289 C C . VAL A 1 159 ? -12.063 -2.130 24.718 1.00 87.00 159 VAL A C 1
ATOM 1291 O O . VAL A 1 159 ? -13.229 -2.309 25.076 1.00 87.00 159 VAL A O 1
ATOM 1294 N N . THR A 1 160 ? -11.165 -1.520 25.490 1.00 90.19 160 THR A N 1
ATOM 1295 C CA . THR A 1 160 ? -11.430 -1.023 26.848 1.00 90.19 160 THR A CA 1
ATOM 1296 C C . THR A 1 160 ? -11.068 0.456 26.964 1.00 90.19 160 THR A C 1
ATOM 1298 O O . THR A 1 160 ? -10.377 1.011 26.120 1.00 90.19 160 THR A O 1
ATOM 1301 N N . LEU A 1 161 ? -11.595 1.147 27.976 1.00 90.44 161 LEU A N 1
ATOM 1302 C CA . LEU A 1 161 ? -11.260 2.554 28.202 1.00 90.44 161 LEU A CA 1
ATOM 1303 C C . LEU A 1 161 ? -9.839 2.697 28.750 1.00 90.44 161 LEU A C 1
ATOM 1305 O O . LEU A 1 161 ? -9.417 1.908 29.592 1.00 90.44 161 LEU A O 1
ATOM 1309 N N . PHE A 1 162 ? -9.150 3.759 28.329 1.00 90.62 162 PHE A N 1
ATOM 1310 C CA . PHE A 1 162 ? -7.791 4.107 28.754 1.00 90.62 162 PHE A CA 1
ATOM 1311 C C . PHE A 1 162 ? -6.742 3.035 28.428 1.00 90.62 162 PHE A C 1
ATOM 1313 O O . PHE A 1 162 ? -5.690 2.976 29.066 1.00 90.62 162 PHE A O 1
ATOM 1320 N N . SER A 1 163 ? -7.018 2.198 27.429 1.00 91.75 163 SER A N 1
ATOM 1321 C CA . SER A 1 163 ? -6.081 1.211 26.909 1.00 91.75 163 SER A CA 1
ATOM 1322 C C . SER A 1 163 ? -5.316 1.741 25.695 1.00 91.75 163 SER A C 1
ATOM 1324 O O . SER A 1 163 ? -5.748 2.659 24.986 1.00 91.75 163 SER A O 1
ATOM 1326 N N . GLN A 1 164 ? -4.162 1.118 25.457 1.00 92.19 164 GLN A N 1
ATOM 1327 C CA . GLN A 1 164 ? -3.393 1.244 24.229 1.00 92.19 164 GLN A CA 1
ATOM 1328 C C . GLN A 1 164 ? -3.410 -0.100 23.503 1.00 92.19 164 GLN A C 1
ATOM 1330 O O . GLN A 1 164 ? -2.984 -1.110 24.061 1.00 92.19 164 GLN A O 1
ATOM 1335 N N . HIS A 1 165 ? -3.826 -0.087 22.241 1.00 91.44 165 HIS A N 1
ATOM 1336 C CA . HIS A 1 165 ? -3.802 -1.245 21.356 1.00 91.44 165 HIS A CA 1
ATOM 1337 C C . HIS A 1 165 ? -2.760 -1.029 20.260 1.00 91.44 165 HIS A C 1
ATOM 1339 O O . HIS A 1 165 ? -2.708 0.037 19.643 1.00 91.44 165 HIS A O 1
ATOM 1345 N N . ARG A 1 166 ? -1.930 -2.041 19.996 1.00 92.50 166 ARG A N 1
ATOM 1346 C CA . ARG A 1 166 ? -0.947 -1.998 18.907 1.00 92.50 166 ARG A CA 1
ATOM 1347 C C . ARG A 1 166 ? -1.433 -2.812 17.721 1.00 92.50 166 ARG A C 1
ATOM 1349 O O . ARG A 1 166 ? -1.764 -3.988 17.869 1.00 92.50 166 ARG A O 1
ATOM 1356 N N . VAL A 1 167 ? -1.396 -2.187 16.549 1.00 93.50 167 VAL A N 1
AT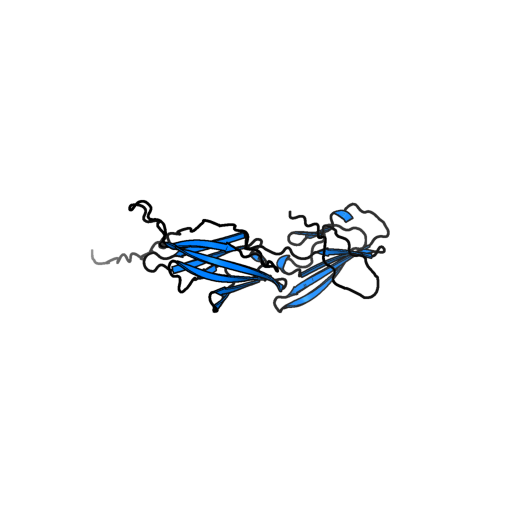OM 1357 C CA . VAL A 1 167 ? -1.802 -2.787 15.279 1.00 93.50 167 VAL A CA 1
ATOM 1358 C C . VAL A 1 167 ? -0.642 -2.744 14.300 1.00 93.50 167 VAL A C 1
ATOM 1360 O O . VAL A 1 167 ? -0.018 -1.703 14.102 1.00 93.50 167 VAL A O 1
ATOM 1363 N N . LEU A 1 168 ? -0.364 -3.873 13.661 1.00 94.56 168 LEU A N 1
ATOM 1364 C CA . LEU A 1 168 ? 0.507 -3.942 12.494 1.00 94.56 168 LEU A CA 1
ATOM 1365 C C . LEU A 1 168 ? -0.356 -4.276 11.283 1.00 94.56 168 LEU A C 1
ATOM 1367 O O . LEU A 1 168 ? -1.010 -5.315 11.259 1.00 94.56 168 LEU A O 1
ATOM 1371 N N . ILE A 1 169 ? -0.342 -3.400 10.283 1.00 95.25 169 ILE A N 1
ATOM 1372 C CA . ILE A 1 169 ? -0.993 -3.634 8.994 1.00 95.25 169 ILE A CA 1
ATOM 1373 C C . ILE A 1 169 ? 0.106 -3.893 7.973 1.00 95.25 169 ILE A C 1
ATOM 1375 O O . ILE A 1 169 ? 0.952 -3.029 7.723 1.00 95.25 169 ILE A O 1
ATOM 1379 N N . LYS A 1 170 ? 0.087 -5.085 7.384 1.00 94.81 170 LYS A N 1
ATOM 1380 C CA . LYS A 1 170 ? 0.946 -5.469 6.271 1.00 94.81 170 LYS A CA 1
ATOM 1381 C C . LYS A 1 170 ? 0.098 -5.575 5.008 1.00 94.81 170 LYS A C 1
ATOM 1383 O O . LYS A 1 170 ? -0.872 -6.327 4.957 1.00 94.81 170 LYS A O 1
ATOM 1388 N N . VAL A 1 171 ? 0.449 -4.786 4.004 1.00 94.19 171 VAL A N 1
ATOM 1389 C CA . VAL A 1 171 ? -0.211 -4.722 2.700 1.00 94.19 171 VAL A CA 1
ATOM 1390 C C . VAL A 1 171 ? 0.602 -5.552 1.718 1.00 94.19 171 VAL A C 1
ATOM 1392 O O . VAL A 1 171 ? 1.784 -5.265 1.518 1.00 94.19 171 VAL A O 1
ATOM 1395 N N . ILE A 1 172 ? -0.021 -6.562 1.113 1.00 92.69 172 ILE A N 1
ATOM 1396 C CA . ILE A 1 172 ? 0.590 -7.408 0.086 1.00 92.69 172 ILE A CA 1
ATOM 1397 C C . ILE A 1 172 ? 0.025 -7.006 -1.274 1.00 92.69 172 ILE A C 1
ATOM 1399 O O . ILE A 1 172 ? -1.187 -7.059 -1.493 1.00 92.69 172 ILE A O 1
ATOM 1403 N N . HIS A 1 173 ? 0.900 -6.601 -2.188 1.00 91.31 173 HIS A N 1
ATOM 1404 C CA . HIS A 1 173 ? 0.535 -6.200 -3.543 1.00 91.31 173 HIS A CA 1
ATOM 1405 C C . HIS A 1 173 ? 0.552 -7.397 -4.497 1.00 91.31 173 HIS A C 1
ATOM 1407 O O . HIS A 1 173 ? 1.222 -8.403 -4.256 1.00 91.31 173 HIS A O 1
ATOM 1413 N N . GLN A 1 174 ? -0.158 -7.277 -5.618 1.00 88.94 174 GLN A N 1
ATOM 1414 C CA . GLN A 1 174 ? -0.232 -8.332 -6.637 1.00 88.94 174 GLN A CA 1
ATOM 1415 C C . GLN A 1 174 ? 1.113 -8.626 -7.319 1.00 88.94 174 GLN A C 1
ATOM 1417 O O . GLN A 1 174 ? 1.324 -9.732 -7.807 1.00 88.94 174 GLN A O 1
ATOM 1422 N N . ASN A 1 175 ? 2.038 -7.667 -7.320 1.00 87.50 175 ASN A N 1
ATOM 1423 C CA . ASN A 1 175 ? 3.416 -7.837 -7.785 1.00 87.50 175 ASN A CA 1
ATOM 1424 C C . ASN A 1 175 ? 4.344 -8.505 -6.748 1.00 87.50 175 ASN A C 1
ATOM 1426 O O . ASN A 1 175 ? 5.541 -8.634 -7.001 1.00 87.50 175 ASN A O 1
ATOM 1430 N N . GLY A 1 176 ? 3.814 -8.903 -5.586 1.00 86.25 176 GLY A N 1
ATOM 1431 C CA . GLY A 1 176 ? 4.554 -9.542 -4.498 1.00 86.25 176 GLY A CA 1
ATOM 1432 C C . GLY A 1 176 ? 5.281 -8.581 -3.558 1.00 86.25 176 GLY A C 1
ATOM 1433 O O . GLY A 1 176 ? 5.849 -9.041 -2.567 1.00 86.25 176 GLY A O 1
ATOM 1434 N N . ASP A 1 177 ? 5.257 -7.270 -3.822 1.00 88.00 177 ASP A N 1
ATOM 1435 C CA . ASP A 1 177 ? 5.808 -6.285 -2.894 1.00 88.00 177 ASP A CA 1
ATOM 1436 C C . ASP A 1 177 ? 4.951 -6.199 -1.627 1.00 88.00 177 ASP A C 1
ATOM 1438 O O . ASP A 1 177 ? 3.722 -6.344 -1.644 1.00 88.00 177 ASP A O 1
ATOM 1442 N N . ALA A 1 178 ? 5.614 -5.937 -0.507 1.00 89.75 178 ALA A N 1
ATOM 1443 C CA . ALA A 1 178 ? 4.979 -5.868 0.793 1.00 89.75 178 ALA A CA 1
ATOM 1444 C C . ALA A 1 178 ? 5.388 -4.594 1.527 1.00 89.75 178 ALA A C 1
ATOM 1446 O O . ALA A 1 178 ? 6.563 -4.253 1.648 1.00 89.75 178 ALA A O 1
ATOM 1447 N N . MET A 1 179 ? 4.392 -3.919 2.086 1.00 90.62 179 MET A N 1
ATOM 1448 C CA . MET A 1 179 ? 4.570 -2.732 2.911 1.00 90.62 179 MET A CA 1
ATOM 1449 C C . MET A 1 179 ? 3.996 -3.013 4.293 1.00 90.62 179 MET A C 1
ATOM 1451 O O . MET A 1 179 ? 2.894 -3.534 4.412 1.00 90.62 179 MET A O 1
ATOM 1455 N N . GLN A 1 180 ? 4.728 -2.654 5.342 1.00 92.12 180 GLN A N 1
ATOM 1456 C CA . GLN A 1 180 ? 4.278 -2.815 6.720 1.00 92.12 180 GLN A CA 1
ATOM 1457 C C . GLN A 1 180 ? 4.226 -1.468 7.438 1.00 92.12 180 GLN A C 1
ATOM 1459 O O . GLN A 1 180 ? 5.092 -0.607 7.237 1.00 92.12 180 GLN A O 1
ATOM 1464 N N . ARG A 1 181 ? 3.197 -1.266 8.266 1.00 91.69 181 ARG A N 1
ATOM 1465 C CA . ARG A 1 181 ? 3.046 -0.076 9.110 1.00 91.69 181 ARG A CA 1
ATOM 1466 C C . ARG A 1 181 ? 2.505 -0.445 10.482 1.00 91.69 181 ARG A C 1
ATOM 1468 O O . ARG A 1 181 ? 1.568 -1.229 10.604 1.00 91.69 181 ARG A O 1
ATOM 1475 N N . TYR A 1 182 ? 3.098 0.174 11.496 1.00 91.94 182 TYR A N 1
ATOM 1476 C CA . TYR A 1 182 ? 2.683 0.049 12.884 1.00 91.94 182 TYR A CA 1
ATOM 1477 C C . TYR A 1 182 ? 1.848 1.256 13.289 1.00 91.94 182 TYR A C 1
ATOM 1479 O O . TYR A 1 182 ? 2.204 2.400 12.987 1.00 91.94 182 TYR A O 1
ATOM 1487 N N . PHE A 1 183 ? 0.776 0.982 14.015 1.00 92.25 183 PHE A N 1
ATOM 1488 C CA . PHE A 1 183 ? -0.110 1.979 14.580 1.00 92.25 183 PHE A CA 1
ATOM 1489 C C . PHE A 1 183 ? -0.332 1.692 16.060 1.00 92.25 183 PHE A C 1
ATOM 1491 O O . PHE A 1 183 ? -0.532 0.541 16.455 1.00 92.25 183 PHE A O 1
ATOM 1498 N N . ASP A 1 184 ? -0.305 2.744 16.867 1.00 92.25 184 ASP A N 1
ATOM 1499 C CA . ASP A 1 184 ? -0.764 2.704 18.250 1.00 92.25 184 ASP A CA 1
ATOM 1500 C C . ASP A 1 184 ? -2.138 3.397 18.313 1.00 92.25 184 ASP A C 1
ATOM 1502 O O . ASP A 1 184 ? -2.320 4.490 17.772 1.00 92.25 184 ASP A O 1
ATOM 1506 N N . ILE A 1 185 ? -3.117 2.729 18.923 1.00 92.38 185 ILE A N 1
ATOM 1507 C CA . ILE A 1 185 ? -4.494 3.203 19.086 1.00 92.38 185 ILE A CA 1
ATOM 1508 C C . ILE A 1 185 ? -4.746 3.417 20.574 1.00 92.38 185 ILE A C 1
ATOM 1510 O O . ILE A 1 185 ? -4.646 2.475 21.358 1.00 92.38 185 ILE A O 1
ATOM 1514 N N . PHE A 1 186 ? -5.109 4.636 20.953 1.00 92.00 186 PHE A N 1
ATOM 1515 C CA . PHE A 1 186 ? -5.450 5.005 22.324 1.00 92.00 186 PHE A CA 1
ATOM 1516 C C . PHE A 1 186 ? -6.948 5.263 22.446 1.00 92.00 186 PHE A C 1
ATOM 1518 O O . PHE A 1 186 ? -7.534 5.953 21.606 1.00 92.00 186 PHE A O 1
ATOM 1525 N N . VAL A 1 187 ? -7.561 4.725 23.499 1.00 91.56 187 VAL A N 1
ATOM 1526 C CA . VAL A 1 187 ? -9.016 4.747 23.692 1.00 91.56 187 VAL A CA 1
ATOM 1527 C C . VAL A 1 187 ? -9.374 5.614 24.892 1.00 91.56 187 VAL A C 1
ATOM 1529 O O . VAL A 1 187 ? -8.926 5.367 26.010 1.00 91.56 187 VAL A O 1
ATOM 1532 N N . TYR A 1 188 ? -10.228 6.611 24.682 1.00 89.19 188 TYR A N 1
ATOM 1533 C CA . TYR A 1 188 ? -10.696 7.526 25.723 1.00 89.19 188 TYR A CA 1
ATOM 1534 C C . TYR A 1 188 ? -12.223 7.611 25.722 1.00 89.19 188 TYR A C 1
ATOM 1536 O O . TYR A 1 188 ? -12.854 7.308 24.708 1.00 89.19 188 TYR A O 1
ATOM 1544 N N . PRO A 1 189 ? -12.850 8.036 26.830 1.00 87.69 189 PRO A N 1
ATOM 1545 C CA . PRO A 1 189 ? -14.277 8.321 26.820 1.00 87.69 189 PRO A CA 1
ATOM 1546 C C . PRO A 1 189 ? -14.569 9.472 25.852 1.00 87.69 189 PRO A C 1
ATOM 1548 O O . PRO A 1 189 ? -13.839 10.467 25.821 1.00 87.69 189 PRO A O 1
ATOM 1551 N N . ALA A 1 190 ? -15.643 9.354 25.074 1.00 84.00 190 ALA A N 1
ATOM 1552 C CA . ALA A 1 190 ? -16.131 10.487 24.301 1.00 84.00 190 ALA A CA 1
ATOM 1553 C C . ALA A 1 190 ? -16.575 11.614 25.253 1.00 84.00 190 ALA A C 1
ATOM 1555 O O . ALA A 1 190 ? -17.188 11.372 26.297 1.00 84.00 190 ALA A O 1
ATOM 1556 N N . SER A 1 191 ? -16.251 12.862 24.914 1.00 76.44 191 SER A N 1
ATOM 1557 C CA . SER A 1 191 ? -16.693 14.031 25.677 1.00 76.44 191 SER A CA 1
ATOM 1558 C C . SER A 1 191 ? -18.212 14.147 25.623 1.00 76.44 191 SER A C 1
ATOM 1560 O O . SER A 1 191 ? -18.773 14.107 24.530 1.00 76.44 191 SER A O 1
ATOM 1562 N N . LYS A 1 192 ? -18.855 14.338 26.783 1.00 64.75 192 LYS A N 1
ATOM 1563 C CA . LYS A 1 192 ? -20.294 14.615 26.900 1.00 64.75 192 LYS A CA 1
ATOM 1564 C C . LYS A 1 192 ? -20.632 15.956 26.228 1.00 64.75 192 LYS A C 1
ATOM 1566 O O . LYS A 1 192 ? -20.498 16.993 26.866 1.00 64.75 192 LYS A O 1
ATOM 1571 N N . ALA A 1 193 ? -21.001 15.941 24.949 1.00 56.78 193 ALA A N 1
ATOM 1572 C CA . ALA A 1 193 ? -21.739 17.031 24.320 1.00 56.78 193 ALA A CA 1
ATOM 1573 C C . ALA A 1 193 ? -23.239 16.889 24.637 1.00 56.78 193 ALA A C 1
ATOM 1575 O O . ALA A 1 193 ? -23.644 15.885 25.222 1.00 56.78 193 ALA A O 1
ATOM 1576 N N . ASP A 1 194 ? -23.996 17.938 24.316 1.00 56.72 194 ASP A N 1
ATOM 1577 C CA . ASP A 1 194 ? -25.414 18.175 24.615 1.00 56.72 194 ASP A CA 1
ATOM 1578 C C . ASP A 1 194 ? -26.263 16.888 24.761 1.00 56.72 194 ASP A C 1
ATOM 1580 O O . ASP A 1 194 ? -26.266 16.065 23.845 1.00 56.72 194 ASP A O 1
ATOM 1584 N N . PRO A 1 195 ? -26.998 16.677 25.872 1.00 58.59 195 PRO A N 1
ATOM 1585 C CA . PRO A 1 195 ? -27.821 15.478 26.089 1.00 58.59 195 PRO A CA 1
ATOM 1586 C C . PRO A 1 195 ? -28.903 15.216 25.026 1.00 58.59 195 PRO A C 1
ATOM 1588 O O . PRO A 1 195 ? -29.488 14.132 25.022 1.00 58.59 195 PRO A O 1
ATOM 1591 N N . GLU A 1 196 ? -29.179 16.170 24.135 1.00 59.41 196 GLU A N 1
ATOM 1592 C CA . GLU A 1 196 ? -30.099 15.991 23.006 1.00 59.41 196 GLU A CA 1
ATOM 1593 C C . GLU A 1 196 ? -29.442 15.352 21.767 1.00 59.41 196 GLU A C 1
ATOM 1595 O O . GLU A 1 196 ? -30.148 14.860 20.881 1.00 59.41 196 GLU A O 1
ATOM 1600 N N . ASP A 1 197 ? -28.107 15.284 21.705 1.00 59.03 197 ASP A N 1
ATOM 1601 C CA . ASP A 1 197 ? -27.396 14.723 20.560 1.00 59.03 197 ASP A CA 1
ATOM 1602 C C . ASP A 1 197 ? -27.219 13.199 20.684 1.00 59.03 197 ASP A C 1
ATOM 1604 O O . ASP A 1 197 ? -26.256 12.667 21.239 1.00 59.03 197 ASP A O 1
ATOM 1608 N N . GLN A 1 198 ? -28.175 12.463 20.118 1.00 56.53 198 GLN A N 1
ATOM 1609 C CA . GLN A 1 198 ? -28.163 10.995 20.063 1.00 56.53 198 GLN A CA 1
ATOM 1610 C C . GLN A 1 198 ? -27.082 10.409 19.130 1.00 56.53 198 GLN A C 1
ATOM 1612 O O . GLN A 1 198 ? -27.037 9.189 18.950 1.00 56.53 198 GLN A O 1
ATOM 1617 N N . SER A 1 199 ? -26.238 11.228 18.492 1.00 61.06 199 SER A N 1
ATOM 1618 C CA . SER A 1 199 ? -25.175 10.764 17.583 1.00 61.06 199 SER A CA 1
ATOM 1619 C C . SER A 1 199 ? -23.847 10.435 18.283 1.00 61.06 199 SER A C 1
ATOM 1621 O O . SER A 1 199 ? -22.834 10.179 17.630 1.00 61.06 199 SER A O 1
ATOM 1623 N N . GLN A 1 200 ? -23.844 10.401 19.615 1.00 69.81 200 GLN A N 1
ATOM 1624 C CA . GLN A 1 200 ? -22.622 10.325 20.401 1.00 69.81 200 GLN A CA 1
ATOM 1625 C C . GLN A 1 200 ? -22.019 8.911 20.482 1.00 69.81 200 GLN A C 1
ATOM 1627 O O . GLN A 1 200 ? -22.636 7.968 20.986 1.00 69.81 200 GLN A O 1
ATOM 1632 N N . CYS A 1 201 ? -20.764 8.779 20.043 1.00 77.12 201 CYS A N 1
ATOM 1633 C CA . CYS A 1 201 ? -19.950 7.585 20.282 1.00 77.12 201 CYS A CA 1
ATOM 1634 C C . CYS A 1 201 ? -19.721 7.367 21.783 1.00 77.12 201 CYS A C 1
ATOM 1636 O O . CYS A 1 201 ? -19.632 8.321 22.554 1.00 77.12 201 CYS A O 1
ATOM 1638 N N . SER A 1 202 ? -19.525 6.116 22.197 1.00 83.56 202 SER A N 1
ATOM 1639 C CA . SER A 1 202 ? -19.015 5.804 23.537 1.00 83.56 202 SER A CA 1
ATOM 1640 C C . SER A 1 202 ? -17.562 6.239 23.701 1.00 83.56 202 SER A C 1
ATOM 1642 O O . SER A 1 202 ? -17.188 6.771 24.749 1.00 83.56 202 SER A O 1
ATOM 1644 N N . PHE A 1 203 ? -16.735 5.989 22.681 1.00 86.19 203 PHE A N 1
ATOM 1645 C CA . PHE A 1 203 ? -15.286 6.172 22.745 1.00 86.19 203 PHE A CA 1
ATOM 1646 C C . PHE A 1 203 ? -14.787 7.203 21.733 1.00 86.19 203 PHE A C 1
ATOM 1648 O O . PHE A 1 203 ? -15.311 7.326 20.626 1.00 86.19 203 PHE A O 1
ATOM 1655 N N . LYS A 1 204 ? -13.721 7.909 22.116 1.00 87.25 204 LYS A N 1
ATOM 1656 C CA . LYS A 1 204 ? -12.854 8.671 21.221 1.00 87.25 204 LYS A CA 1
ATOM 1657 C C . LYS A 1 204 ? -11.553 7.891 21.035 1.00 87.25 204 LYS A C 1
ATOM 1659 O O . LYS A 1 204 ? -10.910 7.511 22.014 1.00 87.25 204 LYS A O 1
ATOM 1664 N N . PHE A 1 205 ? -11.170 7.675 19.782 1.00 88.69 205 PHE A N 1
ATOM 1665 C CA . PHE A 1 205 ? -9.936 6.990 19.412 1.00 88.69 205 PHE A CA 1
ATOM 1666 C C . PHE A 1 205 ? -8.891 7.998 18.944 1.00 88.69 205 PHE A C 1
ATOM 1668 O O . PHE A 1 205 ? -9.200 8.876 18.141 1.00 88.69 205 PHE A O 1
ATOM 1675 N N . PHE A 1 206 ? -7.654 7.830 19.401 1.00 89.69 206 PHE A N 1
ATOM 1676 C CA . PHE A 1 206 ? -6.495 8.540 18.868 1.00 89.69 206 PHE A CA 1
ATOM 1677 C C . PHE A 1 206 ? -5.568 7.520 18.230 1.00 89.69 206 PHE A C 1
ATOM 1679 O O . PHE A 1 206 ? -5.153 6.562 18.880 1.00 89.69 206 PHE A O 1
ATOM 1686 N N . ILE A 1 207 ? -5.265 7.713 16.951 1.00 90.44 207 ILE A N 1
ATOM 1687 C CA . ILE A 1 207 ? -4.475 6.771 16.163 1.00 90.44 207 ILE A CA 1
ATOM 1688 C C . ILE A 1 207 ? -3.158 7.437 15.786 1.00 90.44 207 ILE A C 1
ATOM 1690 O O . ILE A 1 207 ? -3.145 8.525 15.208 1.00 90.44 207 ILE A O 1
ATOM 1694 N N . GLN A 1 208 ? -2.050 6.766 16.092 1.00 88.19 208 GLN A N 1
ATOM 1695 C CA . GLN A 1 208 ? -0.703 7.249 15.824 1.00 88.19 208 GLN A CA 1
ATOM 1696 C C . GLN A 1 208 ? 0.037 6.288 14.893 1.00 88.19 208 GLN A C 1
ATOM 1698 O O . GLN A 1 208 ? 0.242 5.123 15.227 1.00 88.19 208 GLN A O 1
ATOM 1703 N N . LYS A 1 209 ? 0.488 6.789 13.735 1.00 89.00 209 LYS A N 1
ATOM 1704 C CA . LYS A 1 209 ? 1.417 6.072 12.846 1.00 89.00 209 LYS A CA 1
ATOM 1705 C C . LYS A 1 209 ? 2.816 6.098 13.459 1.00 89.00 209 LYS A C 1
ATOM 1707 O O . LYS A 1 209 ? 3.328 7.169 13.779 1.00 89.00 209 LYS A O 1
ATOM 1712 N N . ARG A 1 210 ? 3.452 4.934 13.587 1.00 84.06 210 ARG A N 1
ATOM 1713 C CA . ARG A 1 210 ? 4.839 4.827 14.047 1.00 84.06 210 ARG A CA 1
ATOM 1714 C C . ARG A 1 210 ? 5.776 4.840 12.846 1.00 84.06 210 ARG A C 1
ATOM 1716 O O . ARG A 1 210 ? 5.632 4.027 11.934 1.00 84.06 210 ARG A O 1
ATOM 1723 N N . GLU A 1 211 ? 6.732 5.760 12.841 1.00 77.50 211 GLU A N 1
ATOM 1724 C CA . GLU A 1 211 ? 7.818 5.717 11.864 1.00 77.50 211 GLU A CA 1
ATOM 1725 C C . GLU A 1 211 ? 8.759 4.549 12.190 1.00 77.50 211 GLU A C 1
ATOM 1727 O O . GLU A 1 211 ? 9.122 4.338 13.349 1.00 77.50 211 GLU A O 1
ATOM 1732 N N . GLU A 1 212 ? 9.181 3.801 11.169 1.00 61.94 212 GLU A N 1
ATOM 1733 C CA . GLU A 1 212 ? 10.316 2.879 11.275 1.00 61.94 212 GLU A CA 1
ATOM 1734 C C . GLU A 1 212 ? 11.606 3.710 11.385 1.00 61.94 212 GLU A C 1
ATOM 1736 O O . GLU A 1 212 ? 12.332 3.888 10.410 1.00 61.94 212 GLU A O 1
ATOM 1741 N N . ARG A 1 213 ? 11.895 4.276 12.561 1.00 53.12 213 ARG A N 1
ATOM 1742 C CA . ARG A 1 213 ? 13.227 4.828 12.839 1.00 53.12 213 ARG A CA 1
ATOM 1743 C C . ARG A 1 213 ? 14.076 3.781 13.548 1.00 53.12 213 ARG A C 1
ATOM 1745 O O . ARG A 1 213 ? 13.811 3.411 14.687 1.00 53.12 213 ARG A O 1
ATOM 1752 N N . PHE A 1 214 ? 15.140 3.355 12.873 1.00 47.62 214 PHE A N 1
ATOM 1753 C CA . PHE A 1 214 ? 16.341 2.829 13.515 1.00 47.62 214 PHE A CA 1
ATOM 1754 C C . PHE A 1 214 ? 17.052 3.999 14.216 1.00 47.62 214 PHE A C 1
ATOM 1756 O O . PHE A 1 214 ? 17.880 4.638 13.579 1.00 47.62 214 PHE A O 1
ATOM 1763 N N . SER A 1 215 ? 16.677 4.358 15.451 1.00 41.56 215 SER A N 1
ATOM 1764 C CA . SER A 1 215 ? 17.486 5.127 16.429 1.00 41.56 215 SER A CA 1
ATOM 1765 C C . SER A 1 215 ? 16.590 5.759 17.506 1.00 41.56 215 SER A C 1
ATOM 1767 O O . SER A 1 215 ? 15.490 6.226 17.205 1.00 41.56 215 SER A O 1
ATOM 1769 N N . ASP A 1 216 ? 17.097 5.769 18.741 1.00 36.94 216 ASP A N 1
ATOM 1770 C CA . ASP A 1 216 ? 16.507 6.133 20.040 1.00 36.94 216 ASP A CA 1
ATOM 1771 C C . ASP A 1 216 ? 16.000 7.585 20.186 1.00 36.94 216 ASP A C 1
ATOM 1773 O O . ASP A 1 216 ? 16.315 8.266 21.161 1.00 36.94 216 ASP A O 1
ATOM 1777 N N . ASN A 1 217 ? 15.186 8.086 19.254 1.00 35.06 217 ASN A N 1
ATOM 1778 C CA . ASN A 1 217 ? 14.534 9.389 19.393 1.00 35.06 217 ASN A CA 1
ATOM 1779 C C . ASN A 1 217 ? 13.003 9.269 19.458 1.00 35.06 217 ASN A C 1
ATOM 1781 O O . ASN A 1 217 ? 12.411 8.482 18.714 1.00 35.06 217 ASN A O 1
ATOM 1785 N N . PRO A 1 218 ? 12.342 10.055 20.331 1.00 38.50 218 PRO A N 1
ATOM 1786 C CA . PRO A 1 218 ? 10.899 9.994 20.523 1.00 38.50 218 PRO A CA 1
ATOM 1787 C C . PRO A 1 218 ? 10.162 10.312 19.216 1.00 38.50 218 PRO A C 1
ATOM 1789 O O . PRO A 1 218 ? 10.478 11.275 18.515 1.00 38.50 218 PRO A O 1
ATOM 1792 N N . ALA A 1 219 ? 9.195 9.452 18.888 1.00 36.25 219 ALA A N 1
ATOM 1793 C CA . ALA A 1 219 ? 8.384 9.523 17.680 1.00 36.25 219 ALA A CA 1
ATOM 1794 C C . ALA A 1 219 ? 7.757 10.915 17.508 1.00 36.25 219 ALA A C 1
ATOM 1796 O O . ALA A 1 219 ? 7.230 11.498 18.452 1.00 36.25 219 ALA A O 1
ATOM 1797 N N . THR A 1 220 ? 7.814 11.446 16.290 1.00 34.72 220 THR A N 1
ATOM 1798 C CA . THR A 1 220 ? 7.192 12.727 15.943 1.00 34.72 220 THR A CA 1
ATOM 1799 C C . THR A 1 220 ? 5.677 12.522 15.796 1.00 34.72 220 THR A C 1
ATOM 1801 O O . THR A 1 220 ? 5.235 11.535 15.208 1.00 34.72 220 THR A O 1
ATOM 1804 N N . PHE A 1 221 ? 4.873 13.407 16.393 1.00 43.81 221 PHE A N 1
ATOM 1805 C CA . PHE A 1 221 ? 3.425 13.236 16.548 1.00 43.81 221 PHE A CA 1
ATOM 1806 C C . PHE A 1 221 ? 2.659 13.893 15.396 1.00 43.81 221 PHE A C 1
ATOM 1808 O O . PHE A 1 221 ? 2.669 15.113 15.276 1.00 43.81 221 PHE A O 1
ATOM 1815 N N . ASN A 1 222 ? 1.938 13.098 14.605 1.00 38.03 222 ASN A N 1
ATOM 1816 C CA . ASN A 1 222 ? 0.809 13.581 13.810 1.00 38.03 222 ASN A CA 1
ATOM 1817 C C . ASN A 1 222 ? -0.449 12.895 14.341 1.00 38.03 222 ASN A C 1
ATOM 1819 O O . ASN A 1 222 ? -0.652 11.701 14.121 1.00 38.03 222 ASN A O 1
ATOM 1823 N N . ILE A 1 223 ? -1.249 13.642 15.099 1.00 40.56 223 ILE A N 1
ATOM 1824 C CA . ILE A 1 223 ? -2.512 13.167 15.665 1.00 40.56 223 ILE A CA 1
ATOM 1825 C C . ILE A 1 223 ? -3.594 13.381 14.608 1.00 40.56 223 ILE A C 1
ATOM 1827 O O . ILE A 1 223 ? -3.889 14.514 14.236 1.00 40.56 223 ILE A O 1
ATOM 1831 N N . SER A 1 224 ? -4.174 12.288 14.119 1.00 46.31 224 SER A N 1
ATOM 1832 C CA . SER A 1 224 ? -5.411 12.318 13.339 1.00 46.31 224 SER A CA 1
ATOM 1833 C C . SER A 1 224 ? -6.583 12.254 14.316 1.00 46.31 224 SER A C 1
ATOM 1835 O O . SER A 1 224 ? -6.838 11.207 14.909 1.00 46.31 224 SER A O 1
ATOM 1837 N N . ASP A 1 225 ? -7.269 13.378 14.499 1.00 46.31 225 ASP A N 1
ATOM 1838 C CA . ASP A 1 225 ? -8.298 13.584 15.523 1.00 46.31 225 ASP A CA 1
ATOM 1839 C C . ASP A 1 225 ? -9.716 13.304 14.974 1.00 46.31 225 ASP A C 1
ATOM 1841 O O . ASP A 1 225 ? -10.631 14.108 15.121 1.00 46.31 225 ASP A O 1
ATOM 1845 N N . GLU A 1 226 ? -9.908 12.171 14.290 1.00 48.38 226 GLU A N 1
ATOM 1846 C CA . GLU A 1 226 ? -11.192 11.813 13.668 1.00 48.38 226 GLU A CA 1
ATOM 1847 C C . GLU A 1 226 ? -11.704 10.454 14.165 1.00 48.38 226 GLU A C 1
ATOM 1849 O O . GLU A 1 226 ? -11.446 9.407 13.570 1.00 48.38 226 GLU A O 1
ATOM 1854 N N . ALA A 1 227 ? -12.484 10.476 15.248 1.00 48.38 227 ALA A N 1
ATOM 1855 C CA . ALA A 1 227 ? -13.438 9.412 15.543 1.00 48.38 227 ALA A CA 1
ATOM 1856 C C . ALA A 1 227 ? -14.763 9.778 14.858 1.00 48.38 227 ALA A C 1
ATOM 1858 O O . ALA A 1 227 ? -15.361 10.804 15.179 1.00 48.38 227 ALA A O 1
ATOM 1859 N N . VAL A 1 228 ? -15.203 8.973 13.888 1.00 51.25 228 VAL A N 1
ATOM 1860 C CA . VAL A 1 228 ? -16.468 9.199 13.172 1.00 51.25 228 VAL A CA 1
ATOM 1861 C C . VAL A 1 228 ? -17.498 8.194 13.676 1.00 51.25 228 VAL A C 1
ATOM 1863 O O . VAL A 1 228 ? -17.324 6.986 13.527 1.00 51.25 228 VAL A O 1
ATOM 1866 N N . CYS A 1 229 ? -18.584 8.692 14.261 1.00 53.34 229 CYS A N 1
ATOM 1867 C CA . CYS A 1 229 ? -19.722 7.873 14.669 1.00 53.34 229 CYS A CA 1
ATOM 1868 C C . CYS A 1 229 ? -20.617 7.654 13.449 1.00 53.34 229 CYS A C 1
ATOM 1870 O O . CYS A 1 229 ? -21.278 8.586 12.989 1.00 53.34 229 CYS A O 1
ATOM 1872 N N . MET A 1 230 ? -20.641 6.443 12.892 1.00 46.47 230 MET A N 1
ATOM 1873 C CA . MET A 1 230 ? -21.598 6.119 11.835 1.00 46.47 230 MET A CA 1
ATOM 1874 C C . MET A 1 230 ? -22.837 5.474 12.446 1.00 46.47 230 MET A C 1
ATOM 1876 O O . MET A 1 230 ? -22.800 4.351 12.944 1.00 46.47 230 MET A O 1
ATOM 1880 N N . LYS A 1 231 ? -23.971 6.178 12.368 1.00 49.50 231 LYS A N 1
ATOM 1881 C CA . LYS A 1 231 ? -25.273 5.597 12.693 1.00 49.50 231 LYS A CA 1
ATOM 1882 C C . LYS A 1 231 ? -25.601 4.561 11.619 1.00 49.50 231 LYS A C 1
ATOM 1884 O O . LYS A 1 231 ? -25.838 4.916 10.466 1.00 49.50 231 LYS A O 1
ATOM 1889 N N . SER A 1 232 ? -25.630 3.282 11.986 1.00 42.62 232 SER A N 1
ATOM 1890 C CA . SER A 1 232 ? -26.184 2.241 11.121 1.00 42.62 232 SER A CA 1
ATOM 1891 C C . SER A 1 232 ? -27.649 2.586 10.858 1.00 42.62 232 SER A C 1
ATOM 1893 O O . SER A 1 232 ? -28.479 2.501 11.764 1.00 42.62 232 SER A O 1
ATOM 1895 N N . THR A 1 233 ? -27.970 3.038 9.646 1.00 37.78 233 THR A N 1
ATOM 1896 C CA . THR A 1 233 ? -29.367 3.212 9.247 1.00 37.78 233 THR A CA 1
ATOM 1897 C C . THR A 1 233 ? -29.949 1.806 9.099 1.00 37.78 233 THR A C 1
ATOM 1899 O O . THR A 1 233 ? -29.388 1.023 8.329 1.00 37.78 233 THR A O 1
ATOM 1902 N N . PRO A 1 234 ? -30.995 1.423 9.852 1.00 38.88 234 PRO A N 1
ATOM 1903 C CA . PRO A 1 234 ? -31.611 0.120 9.657 1.00 38.88 234 PRO A CA 1
ATOM 1904 C C . PRO A 1 234 ? -32.097 0.023 8.208 1.00 38.88 234 PRO A C 1
ATOM 1906 O O . PRO A 1 234 ? -32.729 0.953 7.702 1.00 38.88 234 PRO A O 1
ATOM 1909 N N . LEU A 1 235 ? -31.772 -1.084 7.529 1.00 38.72 235 LEU A N 1
ATOM 1910 C CA . LEU A 1 235 ? -32.370 -1.386 6.231 1.00 38.72 235 LEU A CA 1
ATOM 1911 C C . LEU A 1 235 ? -33.898 -1.344 6.389 1.00 38.72 235 LEU A C 1
ATOM 1913 O O . LEU A 1 235 ? -34.400 -1.875 7.386 1.00 38.72 235 LEU A O 1
ATOM 1917 N N . PRO A 1 236 ? -34.637 -0.729 5.448 1.00 34.81 236 PRO A N 1
ATOM 1918 C CA . PRO A 1 236 ? -36.087 -0.695 5.519 1.00 34.81 236 PRO A CA 1
ATOM 1919 C C . PRO A 1 236 ? -36.600 -2.129 5.616 1.00 34.81 236 PRO A C 1
ATOM 1921 O O . PRO A 1 236 ? -36.374 -2.948 4.724 1.00 34.81 236 PRO A O 1
ATOM 1924 N N . SER A 1 237 ? -37.260 -2.438 6.731 1.00 38.81 237 SER A N 1
ATOM 1925 C CA . SER A 1 237 ? -37.949 -3.702 6.928 1.00 38.81 237 SER A CA 1
ATOM 1926 C C . SER A 1 237 ? -39.093 -3.759 5.922 1.00 38.81 237 SER A C 1
ATOM 1928 O O . SER A 1 237 ? -40.169 -3.209 6.155 1.00 38.81 237 SER A O 1
ATOM 1930 N N . THR A 1 238 ? -38.870 -4.389 4.773 1.00 39.34 238 THR A N 1
ATOM 1931 C CA . THR A 1 238 ? -39.961 -4.794 3.890 1.00 39.34 238 THR A CA 1
ATOM 1932 C C . THR A 1 238 ? -40.671 -5.959 4.559 1.00 39.34 238 THR A C 1
ATOM 1934 O O . THR A 1 238 ? -40.370 -7.122 4.297 1.00 39.34 238 THR A O 1
ATOM 1937 N N . THR A 1 239 ? -41.578 -5.646 5.478 1.00 40.09 239 THR A N 1
ATOM 1938 C CA . THR A 1 239 ? -42.574 -6.597 5.959 1.00 40.09 239 THR A CA 1
ATOM 1939 C C . THR A 1 239 ? -43.559 -6.801 4.806 1.00 40.09 239 THR A C 1
ATOM 1941 O O . THR A 1 239 ? -44.211 -5.832 4.414 1.00 40.09 239 THR A O 1
ATOM 1944 N N . PRO A 1 240 ? -43.667 -7.995 4.200 1.00 42.34 240 PRO A N 1
ATOM 1945 C CA . PRO A 1 240 ? -44.689 -8.230 3.192 1.00 42.34 240 PRO A CA 1
ATOM 1946 C C . PRO A 1 240 ? -46.061 -8.166 3.873 1.00 42.34 240 PRO A C 1
ATOM 1948 O O . PRO A 1 240 ? -46.371 -8.995 4.731 1.00 42.34 240 PRO A O 1
ATOM 1951 N N . SER A 1 241 ? -46.878 -7.171 3.517 1.00 42.25 241 SER A N 1
ATOM 1952 C CA . SER A 1 241 ? -48.290 -7.149 3.890 1.00 42.25 241 SER A CA 1
ATOM 1953 C C . SER A 1 241 ? -49.001 -8.248 3.102 1.00 42.25 241 SER A C 1
ATOM 1955 O O . SER A 1 241 ? -49.293 -8.101 1.916 1.00 42.25 241 SER A O 1
ATOM 1957 N N . TYR A 1 242 ? -49.245 -9.382 3.751 1.00 44.53 242 TYR A N 1
ATOM 1958 C CA . TYR A 1 242 ? -50.207 -10.358 3.260 1.00 44.53 242 TYR A CA 1
ATOM 1959 C C . TYR A 1 242 ? -51.610 -9.792 3.486 1.00 44.53 242 TYR A C 1
ATOM 1961 O O . TYR A 1 242 ? -52.212 -10.011 4.536 1.00 44.53 242 TYR A O 1
ATOM 1969 N N . ASP A 1 243 ? -52.126 -9.062 2.498 1.00 41.81 243 ASP A N 1
ATOM 1970 C CA . ASP A 1 243 ? -53.560 -8.812 2.406 1.00 41.81 243 ASP A CA 1
ATOM 1971 C C . ASP A 1 243 ? -54.247 -10.122 2.012 1.00 41.81 243 ASP A C 1
ATOM 1973 O O . ASP A 1 243 ? -54.193 -10.592 0.873 1.00 41.81 243 ASP A O 1
ATOM 1977 N N . ALA A 1 244 ? -54.866 -10.745 3.011 1.00 46.00 244 ALA A N 1
ATOM 1978 C CA . ALA A 1 244 ? -55.762 -11.870 2.843 1.00 46.00 244 ALA A CA 1
ATOM 1979 C C . ALA A 1 244 ? -57.046 -11.390 2.148 1.00 46.00 244 ALA A C 1
ATOM 1981 O O . ALA A 1 244 ? -57.931 -10.805 2.772 1.00 46.00 244 ALA A O 1
ATOM 1982 N N . ALA A 1 245 ? -57.164 -11.668 0.850 1.00 43.84 245 ALA A N 1
ATOM 1983 C CA . ALA A 1 245 ? -58.433 -11.588 0.140 1.00 43.84 245 ALA A CA 1
ATOM 1984 C C . ALA A 1 245 ? -59.359 -12.719 0.626 1.00 43.84 245 ALA A C 1
ATOM 1986 O O . ALA A 1 245 ? -59.305 -13.852 0.148 1.00 43.84 245 ALA A O 1
ATOM 1987 N N . LEU A 1 246 ? -60.205 -12.403 1.607 1.00 42.19 246 LEU A N 1
ATOM 1988 C CA . LEU A 1 246 ? -61.367 -13.202 1.986 1.00 42.19 246 LEU A CA 1
ATOM 1989 C C . LEU A 1 246 ? -62.419 -13.109 0.873 1.00 42.19 246 LEU A C 1
ATOM 1991 O O . LEU A 1 246 ? -63.153 -12.130 0.763 1.00 42.19 246 LEU A O 1
ATOM 1995 N N . GLY A 1 247 ? -62.473 -14.142 0.034 1.00 45.56 247 GLY A N 1
ATOM 1996 C CA . GLY A 1 247 ? -63.560 -14.380 -0.909 1.00 45.56 247 GLY A CA 1
ATOM 1997 C C . GLY A 1 247 ? -64.682 -15.202 -0.270 1.00 45.56 247 GLY A C 1
ATOM 1998 O O . GLY A 1 247 ? -64.561 -16.412 -0.127 1.00 45.56 247 GLY A O 1
ATOM 1999 N N . THR A 1 248 ? -65.780 -14.529 0.064 1.00 44.97 248 THR A N 1
ATOM 2000 C CA . THR A 1 248 ? -67.128 -15.049 0.387 1.00 44.97 248 THR A CA 1
ATOM 2001 C C . THR A 1 248 ? -68.057 -13.840 0.186 1.00 44.97 248 THR A C 1
ATOM 2003 O O . THR A 1 248 ? -67.723 -12.774 0.685 1.00 44.97 248 THR A O 1
ATOM 2006 N N . THR A 1 249 ? -69.194 -13.824 -0.515 1.00 45.75 249 THR A N 1
ATOM 2007 C CA . THR A 1 249 ? -70.109 -14.850 -1.039 1.00 45.75 249 THR A CA 1
ATOM 2008 C C . THR A 1 249 ? -71.162 -14.149 -1.926 1.00 45.75 249 THR A C 1
ATOM 2010 O O . THR A 1 249 ? -71.500 -13.005 -1.650 1.00 45.75 249 THR A O 1
ATOM 2013 N N . LEU A 1 250 ? -71.727 -14.895 -2.888 1.00 41.25 250 LEU A N 1
ATOM 2014 C CA . LEU A 1 250 ? -73.130 -14.896 -3.366 1.00 41.25 250 LEU A CA 1
ATOM 2015 C C . LEU A 1 250 ? -73.799 -13.598 -3.878 1.00 41.25 250 LEU A C 1
ATOM 2017 O O . LEU A 1 250 ? -74.223 -12.739 -3.110 1.00 41.25 250 LEU A O 1
ATOM 2021 N N . SER A 1 251 ? -74.107 -13.574 -5.179 1.00 49.97 251 SER A N 1
ATOM 2022 C CA . SER A 1 251 ? -75.487 -13.640 -5.719 1.00 49.97 251 SER A CA 1
ATOM 2023 C C . SER A 1 251 ? -75.466 -14.133 -7.163 1.00 49.97 251 SER A C 1
ATOM 2025 O O . SER A 1 251 ? -74.471 -13.843 -7.862 1.00 49.97 251 SER A O 1
#

Sequence (251 aa):
MMRFTLNDIWRRFDIGCRCRLAALNITVSRSLANVEEWRTEKELNVSYEMEVHYLHHNGSVANELIQIVHQFVDIALPVLEECRISVLKVCRMPDCVCALWNPPRAEISQLKALEVGSERKSYVLIWQMEKQDCIDHYEVLLEGTSVRTKIPFVTLEGVTLFSQHRVLIKVIHQNGDAMQRYFDIFVYPASKADPEDQSQCSFKFFIQKREERFSDNPATFNISDEAVCMKSTPLPSTTPSYDAALGTTLS

Organism: NCBI:txid139723

Radius of gyration: 27.13 Å; chains: 1; bounding box: 104×37×65 Å

pLDDT: mean 73.37, std 19.71, range [25.06, 96.88]